Protein AF-A0A961U1W9-F1 (afdb_monomer)

Sequence (197 aa):
MTMQSTAASLAVHSEWRRNRALGPIIGVGVLTAPGAIWLGAPQAAVAAALYCAVAIIVAARVQAFHPFATFGAANSVTLFRAALLSLVAPLVLLEASGERHFTLIFGLAVFILLLDALDGWLARRAGTASRFGARFDMEVDAGLIMLLASFAWLDGKAGAWVLMVGLMRYGLVAAGWLFPKLARALPESRRRKIICV

Solvent-accessible surface area (backbone atoms only — not comparable to full-atom values): 10921 Å² total; per-residue (Å²): 141,63,71,67,57,55,52,51,51,51,50,50,54,54,52,62,65,67,47,55,50,51,62,57,48,51,51,44,50,63,70,50,47,68,63,40,70,80,39,56,73,71,39,28,51,48,16,50,51,47,35,51,52,52,47,50,52,48,60,68,47,45,78,81,45,48,92,62,93,60,63,52,71,29,47,49,47,47,50,42,41,45,44,52,49,20,62,49,46,30,53,51,75,75,55,64,76,58,77,77,53,50,61,53,54,52,54,51,51,52,49,46,53,55,50,50,58,48,25,58,49,45,24,65,75,69,68,66,74,40,72,40,47,61,50,52,46,54,50,45,50,39,50,50,45,32,49,51,26,48,40,37,29,62,72,66,76,42,60,74,71,46,41,50,66,26,43,43,62,60,49,51,55,56,46,17,74,80,37,65,79,69,61,50,84,76,79,92,47,71,67,58,60,65,74,70,105

Structure (mmCIF, N/CA/C/O backbone):
data_AF-A0A961U1W9-F1
#
_entry.id   AF-A0A961U1W9-F1
#
loop_
_atom_site.group_PDB
_atom_site.id
_atom_site.type_symbol
_atom_site.label_atom_id
_atom_site.label_alt_id
_atom_site.label_comp_id
_atom_site.label_asym_id
_atom_site.label_entity_id
_atom_site.label_seq_id
_atom_site.pdbx_PDB_ins_code
_atom_site.Cartn_x
_atom_site.Cartn_y
_atom_site.Cartn_z
_atom_site.occupancy
_atom_site.B_iso_or_equiv
_atom_site.auth_seq_id
_atom_site.auth_comp_id
_atom_site.auth_asym_id
_atom_site.auth_atom_id
_atom_site.pdbx_PDB_model_num
ATOM 1 N N . MET A 1 1 ? -6.302 31.566 38.963 1.00 53.81 1 MET A N 1
ATOM 2 C CA . MET A 1 1 ? -5.123 30.923 38.333 1.00 53.81 1 MET A CA 1
ATOM 3 C C . MET A 1 1 ? -5.294 29.401 38.138 1.00 53.81 1 MET A C 1
ATOM 5 O O . MET A 1 1 ? -4.310 28.697 37.983 1.00 53.81 1 MET A O 1
ATOM 9 N N . THR A 1 2 ? -6.530 28.876 38.107 1.00 57.59 2 THR A N 1
ATOM 10 C CA . THR A 1 2 ? -6.836 27.426 38.079 1.00 57.59 2 THR A CA 1
ATOM 11 C C . THR A 1 2 ? -7.569 26.956 36.814 1.00 57.59 2 THR A C 1
ATOM 13 O O . THR A 1 2 ? -7.477 25.783 36.478 1.00 57.59 2 THR A O 1
ATOM 16 N N . MET A 1 3 ? -8.226 27.845 36.056 1.00 51.66 3 MET A N 1
ATOM 17 C CA . MET A 1 3 ? -8.952 27.461 34.828 1.00 51.66 3 MET A CA 1
ATOM 18 C C . MET A 1 3 ? -8.072 27.308 33.574 1.00 51.66 3 MET A C 1
ATOM 20 O O . MET A 1 3 ? -8.407 26.531 32.687 1.00 51.66 3 MET A O 1
A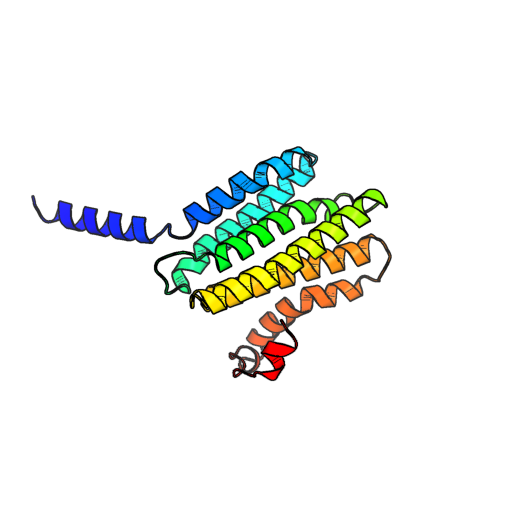TOM 24 N N . GLN A 1 4 ? -6.921 27.986 33.495 1.00 53.75 4 GLN A N 1
ATOM 25 C CA . GLN A 1 4 ? -5.979 27.798 32.378 1.00 53.75 4 GLN A CA 1
ATOM 26 C C . GLN A 1 4 ? -5.241 26.447 32.447 1.00 53.75 4 GLN A C 1
ATOM 28 O O . GLN A 1 4 ? -4.909 25.875 31.413 1.00 53.75 4 GLN A O 1
ATOM 33 N N . SER A 1 5 ? -5.043 25.906 33.653 1.00 55.31 5 SER A N 1
ATOM 34 C CA . SER A 1 5 ? -4.368 24.620 33.889 1.00 55.31 5 SER A CA 1
ATOM 35 C C . SER A 1 5 ? -5.204 23.418 33.417 1.00 55.31 5 SER A C 1
ATOM 37 O O . SER A 1 5 ? -4.690 22.518 32.749 1.00 55.31 5 SER A O 1
ATOM 39 N N . THR A 1 6 ? -6.518 23.424 33.661 1.00 57.34 6 THR A N 1
ATOM 40 C CA . THR A 1 6 ? -7.432 22.361 33.209 1.00 57.34 6 THR A CA 1
ATOM 41 C C . THR A 1 6 ? -7.671 22.383 31.701 1.00 57.34 6 THR A C 1
ATOM 43 O O . THR A 1 6 ? -7.719 21.320 31.086 1.00 57.34 6 THR A O 1
ATOM 46 N N . ALA A 1 7 ? -7.748 23.563 31.078 1.00 56.53 7 ALA A N 1
ATOM 47 C CA . ALA A 1 7 ? -7.874 23.682 29.624 1.00 56.53 7 ALA A CA 1
ATOM 48 C C . ALA A 1 7 ? -6.620 23.173 28.885 1.00 56.53 7 ALA A C 1
ATOM 50 O O . ALA A 1 7 ? -6.742 22.440 27.905 1.00 56.53 7 ALA A O 1
ATOM 51 N N . ALA A 1 8 ? -5.422 23.485 29.394 1.00 55.16 8 ALA A N 1
ATOM 52 C CA . ALA A 1 8 ? -4.163 22.973 28.853 1.00 55.16 8 ALA A CA 1
ATOM 53 C C . ALA A 1 8 ? -4.025 21.452 29.048 1.00 55.16 8 ALA A C 1
ATOM 55 O O . ALA A 1 8 ? -3.637 20.745 28.123 1.00 55.16 8 ALA A O 1
ATOM 56 N N . SER A 1 9 ? -4.421 20.922 30.210 1.00 53.81 9 SER A N 1
ATOM 57 C CA . SER A 1 9 ? -4.441 19.476 30.473 1.00 53.81 9 SER A CA 1
ATOM 58 C C . SER A 1 9 ? -5.394 18.721 29.535 1.00 53.81 9 SER A C 1
ATOM 60 O O . SER A 1 9 ? -5.021 17.686 28.981 1.00 53.81 9 SER A O 1
ATOM 62 N N . LEU A 1 10 ? -6.593 19.257 29.279 1.00 53.19 10 LEU A N 1
ATOM 63 C CA . LEU A 1 10 ? -7.558 18.668 28.344 1.00 53.19 10 LEU A CA 1
ATOM 64 C C . LEU A 1 10 ? -7.095 18.772 26.885 1.00 53.19 10 LEU A C 1
ATOM 66 O O . LEU A 1 10 ? -7.276 17.819 26.126 1.00 53.19 10 LEU A O 1
ATOM 70 N N . ALA A 1 11 ? -6.451 19.877 26.497 1.00 54.69 11 ALA A N 1
ATOM 71 C CA . ALA A 1 11 ? -5.848 20.032 25.175 1.00 54.69 11 ALA A CA 1
ATOM 72 C C . ALA A 1 11 ? -4.714 19.016 24.960 1.00 54.69 11 ALA A C 1
ATOM 74 O O . ALA A 1 11 ? -4.743 18.288 23.969 1.00 54.69 11 ALA A O 1
ATOM 75 N N . VAL A 1 12 ? -3.816 18.857 25.937 1.00 52.00 12 VAL A N 1
ATOM 76 C CA . VAL A 1 12 ? -2.724 17.871 25.908 1.00 52.00 12 VAL A CA 1
ATOM 77 C C . VAL A 1 12 ? -3.261 16.438 25.899 1.00 52.00 12 VAL A C 1
ATOM 79 O O . VAL A 1 12 ? -2.783 15.625 25.117 1.00 52.00 12 VAL A O 1
ATOM 82 N N . HIS A 1 13 ? -4.309 16.111 26.665 1.00 50.22 13 HIS A N 1
ATOM 83 C CA . HIS A 1 13 ? -4.955 14.789 26.607 1.00 50.22 13 HIS A CA 1
ATOM 84 C C . HIS A 1 13 ? -5.694 14.551 25.278 1.00 50.22 13 HIS A C 1
ATOM 86 O O . HIS A 1 13 ? -5.767 13.413 24.802 1.00 50.22 13 HIS A O 1
ATOM 92 N N . SER A 1 14 ? -6.213 15.608 24.642 1.00 51.19 14 SER A N 1
ATOM 93 C CA . SER A 1 14 ? -6.814 15.547 23.303 1.00 51.19 14 SER A CA 1
ATOM 94 C C . SER A 1 14 ? -5.772 15.401 22.186 1.00 51.19 14 SER A C 1
ATOM 96 O O . SER A 1 14 ? -6.066 14.798 21.156 1.00 51.19 14 SER A O 1
ATOM 98 N N . GLU A 1 15 ? -4.558 15.925 22.376 1.00 49.84 15 GLU A N 1
ATOM 99 C CA . GLU A 1 15 ? -3.409 15.778 21.472 1.00 49.84 15 GLU A CA 1
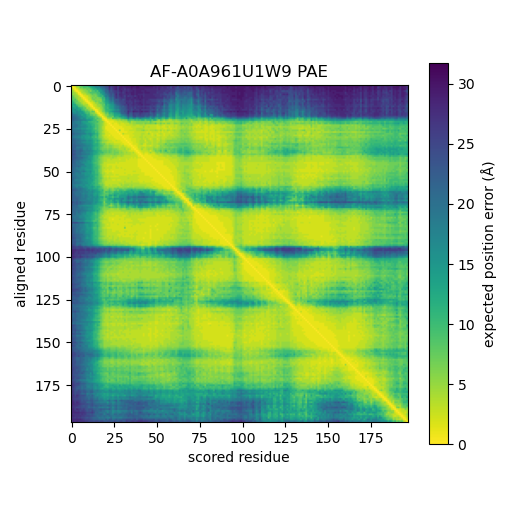ATOM 100 C C . GLU A 1 15 ? -2.709 14.426 21.654 1.00 49.84 15 GLU A C 1
ATOM 102 O O . GLU A 1 15 ? -2.413 13.752 20.669 1.00 49.84 15 GLU A O 1
ATOM 107 N N . TRP A 1 16 ? -2.573 13.935 22.888 1.00 48.00 16 TRP A N 1
ATOM 108 C CA . TRP A 1 16 ? -2.103 12.574 23.176 1.00 48.00 16 TRP A CA 1
ATOM 109 C C . TRP A 1 16 ? -3.055 11.504 22.623 1.00 48.00 16 TRP A C 1
ATOM 111 O O . TRP A 1 16 ? -2.623 10.482 22.091 1.00 48.00 16 TRP A O 1
ATOM 121 N N . ARG A 1 17 ? -4.374 11.753 22.656 1.00 50.81 17 ARG A N 1
ATOM 122 C CA . ARG A 1 17 ? -5.372 10.915 21.966 1.00 50.81 17 ARG A CA 1
ATOM 123 C C . ARG A 1 17 ? -5.286 10.986 20.435 1.00 50.81 17 ARG A C 1
ATOM 125 O O . ARG A 1 17 ? -5.779 10.065 19.784 1.00 50.81 17 ARG A O 1
ATOM 132 N N . ARG A 1 18 ? -4.674 12.032 19.870 1.00 53.81 18 ARG A N 1
ATOM 133 C CA . ARG A 1 18 ? -4.617 12.337 18.427 1.00 53.81 18 ARG A CA 1
ATOM 134 C C . ARG A 1 18 ? -3.597 11.474 17.669 1.00 53.81 18 ARG A C 1
ATOM 136 O O . ARG A 1 18 ? -3.797 11.196 16.492 1.00 53.81 18 ARG A O 1
ATOM 143 N N . ASN A 1 19 ? -2.574 10.943 18.345 1.00 59.00 19 ASN A N 1
ATOM 144 C CA . ASN A 1 19 ? -1.412 10.306 17.699 1.00 59.00 19 ASN A CA 1
ATOM 145 C C . ASN A 1 19 ? -1.318 8.778 17.846 1.00 59.00 19 ASN A C 1
ATOM 147 O O . ASN A 1 19 ? -0.234 8.202 17.776 1.00 59.00 19 ASN A O 1
ATOM 151 N N . ARG A 1 20 ? -2.454 8.085 17.984 1.00 70.62 20 ARG A N 1
ATOM 152 C CA . ARG A 1 20 ? -2.492 6.621 18.195 1.00 70.62 20 ARG A CA 1
ATOM 153 C C . ARG A 1 20 ? -1.897 5.786 17.051 1.00 70.62 20 ARG A C 1
ATOM 155 O O . ARG A 1 20 ? -1.528 4.642 17.290 1.00 70.62 20 ARG A O 1
ATOM 162 N N . ALA A 1 21 ? -1.799 6.343 15.842 1.00 73.75 21 ALA A N 1
ATOM 163 C CA . ALA A 1 21 ? -1.187 5.692 14.679 1.00 73.75 21 ALA A CA 1
ATOM 164 C C . ALA A 1 21 ? 0.225 6.205 14.347 1.00 73.75 21 ALA A C 1
ATOM 166 O O . ALA A 1 21 ? 0.929 5.545 13.590 1.00 73.75 21 ALA A O 1
ATOM 167 N N . LEU A 1 22 ? 0.677 7.333 14.916 1.00 80.94 22 LEU A N 1
ATOM 168 C CA . LEU A 1 22 ? 1.978 7.911 14.552 1.00 80.94 22 LEU A CA 1
ATOM 169 C C . LEU A 1 22 ? 3.148 7.019 14.962 1.00 80.94 22 LEU A C 1
ATOM 171 O O . LEU A 1 22 ? 4.071 6.849 14.178 1.00 80.94 22 LEU A O 1
ATOM 175 N N . GLY A 1 23 ? 3.097 6.421 16.156 1.00 83.69 23 GLY A N 1
ATOM 176 C CA . GLY A 1 23 ? 4.129 5.482 16.611 1.00 83.69 23 GLY A CA 1
ATOM 177 C C . GLY A 1 23 ? 4.319 4.310 15.635 1.00 83.69 23 GLY A C 1
ATOM 178 O O . GLY A 1 23 ? 5.428 4.124 15.141 1.00 83.69 23 GLY A O 1
ATOM 179 N N . PRO A 1 24 ? 3.250 3.564 15.290 1.00 84.56 24 PRO A N 1
ATOM 180 C CA . PRO A 1 24 ? 3.303 2.523 14.262 1.00 84.56 24 PRO A CA 1
ATOM 181 C C . PRO A 1 24 ? 3.758 3.015 12.881 1.00 84.56 24 PRO A C 1
ATOM 183 O O . PRO A 1 24 ? 4.574 2.348 12.257 1.00 84.56 24 PRO A O 1
ATOM 186 N N . ILE A 1 25 ? 3.288 4.180 12.418 1.00 87.00 25 ILE A N 1
ATOM 187 C CA . ILE A 1 25 ? 3.700 4.773 11.131 1.00 87.00 25 ILE A CA 1
ATOM 188 C C . ILE A 1 25 ? 5.197 5.078 11.111 1.00 87.00 25 ILE A C 1
ATOM 190 O O . ILE A 1 25 ? 5.894 4.735 10.159 1.00 87.00 25 ILE A O 1
ATOM 194 N N . ILE A 1 26 ? 5.719 5.710 12.157 1.00 86.69 26 ILE A N 1
ATOM 195 C CA . ILE A 1 26 ? 7.146 6.021 12.232 1.00 86.69 26 ILE A CA 1
ATOM 196 C C . ILE A 1 26 ? 7.943 4.720 12.345 1.00 86.69 26 ILE A C 1
ATOM 198 O O . ILE A 1 26 ? 8.903 4.531 11.606 1.00 86.69 26 ILE A O 1
ATOM 202 N N . GLY A 1 27 ? 7.513 3.797 13.208 1.00 88.12 27 GLY A N 1
ATOM 203 C CA . GLY A 1 27 ? 8.182 2.514 13.415 1.00 88.12 27 GLY A CA 1
ATOM 204 C C . GLY A 1 27 ? 8.283 1.679 12.138 1.00 88.12 27 GLY A C 1
ATOM 205 O O . GLY A 1 27 ? 9.370 1.217 11.802 1.00 88.12 27 GLY A O 1
ATOM 206 N N . VAL A 1 28 ? 7.182 1.533 11.393 1.00 88.62 28 VAL A N 1
ATOM 207 C CA . VAL A 1 28 ? 7.173 0.820 10.105 1.00 88.62 28 VAL A CA 1
ATOM 208 C C . VAL A 1 28 ? 8.033 1.547 9.076 1.00 88.62 28 VAL A C 1
ATOM 210 O O . VAL A 1 28 ? 8.848 0.905 8.423 1.00 88.62 28 VAL A O 1
ATOM 213 N N . GLY A 1 29 ? 7.914 2.874 8.976 1.00 86.94 29 GLY A N 1
ATOM 214 C CA . GLY A 1 29 ? 8.687 3.662 8.016 1.00 86.94 29 GLY A CA 1
ATOM 215 C C . GLY A 1 29 ? 10.192 3.523 8.237 1.00 86.94 29 GLY A C 1
ATOM 216 O O . GLY A 1 29 ? 10.932 3.271 7.290 1.00 86.94 29 GLY A O 1
ATOM 217 N N . VAL A 1 30 ? 10.637 3.609 9.495 1.00 89.38 30 VAL A N 1
ATOM 218 C CA . VAL A 1 30 ? 12.040 3.394 9.883 1.00 89.38 30 VAL A CA 1
ATOM 219 C C . VAL A 1 30 ? 12.482 1.963 9.586 1.00 89.38 30 VAL A C 1
ATOM 221 O O . VAL A 1 30 ? 13.576 1.766 9.064 1.00 89.38 30 VAL A O 1
ATOM 224 N N . LEU A 1 31 ? 11.638 0.967 9.870 1.00 90.12 31 LEU A N 1
ATOM 225 C CA . LEU A 1 31 ? 11.948 -0.441 9.618 1.00 90.12 31 LEU A CA 1
ATOM 226 C C . LEU A 1 31 ? 12.137 -0.741 8.123 1.00 90.12 31 LEU A C 1
ATOM 228 O O . LEU A 1 31 ? 13.000 -1.539 7.766 1.00 90.12 31 LEU A O 1
ATOM 232 N N . THR A 1 32 ? 11.346 -0.116 7.249 1.00 85.81 32 THR A N 1
ATOM 233 C CA . THR A 1 32 ? 11.396 -0.360 5.799 1.00 85.81 32 THR A CA 1
ATOM 234 C C . THR A 1 32 ? 12.346 0.570 5.045 1.00 85.81 32 THR A C 1
ATOM 236 O O . THR A 1 32 ? 12.731 0.252 3.921 1.00 85.81 32 THR A O 1
ATOM 239 N N . ALA A 1 33 ? 12.766 1.691 5.641 1.00 86.94 33 ALA A N 1
ATOM 240 C CA . ALA A 1 33 ? 13.663 2.667 5.016 1.00 86.94 33 ALA A CA 1
ATOM 241 C C . ALA A 1 33 ? 14.977 2.072 4.463 1.00 86.94 33 ALA A C 1
ATOM 243 O O . ALA A 1 33 ? 15.362 2.464 3.360 1.00 86.94 33 ALA A O 1
ATOM 244 N N . PRO A 1 34 ? 15.646 1.098 5.122 1.00 89.69 34 PRO A N 1
ATOM 245 C CA . PRO A 1 34 ? 16.838 0.464 4.559 1.00 89.69 34 PRO A CA 1
ATOM 246 C C . PRO A 1 34 ? 16.597 -0.220 3.208 1.00 89.69 34 PRO A C 1
ATOM 248 O O . PRO A 1 34 ? 17.509 -0.294 2.391 1.00 89.69 34 PRO A O 1
ATOM 251 N N . GLY A 1 35 ? 15.373 -0.685 2.936 1.00 81.50 35 GLY A N 1
ATOM 252 C CA . GLY A 1 35 ? 15.008 -1.257 1.639 1.00 81.50 35 GLY A CA 1
ATOM 253 C C . GLY A 1 35 ? 15.115 -0.247 0.494 1.00 81.50 35 GLY A C 1
ATOM 254 O O . GLY A 1 35 ? 15.506 -0.617 -0.607 1.00 81.50 35 GLY A O 1
ATOM 255 N N . ALA A 1 36 ? 14.860 1.038 0.763 1.00 84.62 36 ALA A N 1
ATOM 256 C CA . ALA A 1 36 ? 14.974 2.101 -0.232 1.00 84.62 36 ALA A CA 1
ATOM 257 C C . ALA A 1 36 ? 16.429 2.439 -0.598 1.00 84.62 36 ALA A C 1
ATOM 259 O O . ALA A 1 36 ? 16.663 3.023 -1.648 1.00 84.62 36 ALA A O 1
ATOM 260 N N . ILE A 1 37 ? 17.409 2.047 0.227 1.00 83.81 37 ILE A N 1
ATOM 261 C CA . ILE A 1 37 ? 18.842 2.239 -0.065 1.00 83.81 37 ILE A CA 1
ATOM 262 C C . ILE A 1 37 ? 19.275 1.377 -1.257 1.00 83.81 37 ILE A C 1
ATOM 264 O O . ILE A 1 37 ? 20.165 1.755 -2.013 1.00 83.81 37 ILE A O 1
ATOM 268 N N . TRP A 1 38 ? 18.626 0.226 -1.439 1.00 81.94 38 TRP A N 1
ATOM 269 C CA . TRP A 1 38 ? 18.870 -0.679 -2.562 1.00 81.94 38 TRP A CA 1
ATOM 270 C C . TRP A 1 38 ? 18.154 -0.250 -3.847 1.00 81.94 38 TRP A C 1
ATOM 272 O O . TRP A 1 38 ? 18.367 -0.857 -4.894 1.00 81.94 38 TRP A O 1
ATOM 282 N N . LEU A 1 39 ? 17.307 0.779 -3.770 1.00 82.69 39 LEU A N 1
ATOM 283 C CA . LEU A 1 39 ? 16.619 1.366 -4.909 1.00 82.69 39 LEU A CA 1
ATOM 284 C C . LEU A 1 39 ? 17.461 2.506 -5.495 1.00 82.69 39 LEU A C 1
ATOM 286 O O . LEU A 1 39 ? 18.149 3.228 -4.772 1.00 82.69 39 LEU A O 1
ATOM 290 N N . GLY A 1 40 ? 17.371 2.722 -6.807 1.00 84.19 40 GLY A N 1
ATOM 291 C CA . GLY A 1 40 ? 17.876 3.959 -7.399 1.00 84.19 40 GLY A CA 1
ATOM 292 C C . GLY A 1 40 ? 17.124 5.188 -6.865 1.00 84.19 40 GLY A C 1
ATOM 293 O O . GLY A 1 40 ? 16.013 5.090 -6.336 1.00 84.19 40 GLY A O 1
ATOM 294 N N . ALA A 1 41 ? 17.721 6.374 -7.016 1.00 86.31 41 ALA A N 1
ATOM 295 C CA . ALA A 1 41 ? 17.137 7.634 -6.548 1.00 86.31 41 ALA A CA 1
ATOM 296 C C . ALA A 1 41 ? 15.670 7.872 -6.991 1.00 86.31 41 ALA A C 1
ATOM 298 O O . ALA A 1 41 ? 14.856 8.215 -6.127 1.00 86.31 41 ALA A O 1
ATOM 299 N N . PRO A 1 42 ? 15.278 7.687 -8.273 1.00 88.00 42 PRO A N 1
ATOM 300 C CA . PRO A 1 42 ? 13.889 7.918 -8.673 1.00 88.00 42 PRO A CA 1
ATOM 301 C C . PRO A 1 42 ? 12.922 6.890 -8.070 1.00 88.00 42 PRO A C 1
ATOM 303 O O . PRO A 1 42 ? 11.827 7.250 -7.641 1.00 88.00 42 PRO A O 1
ATOM 306 N N . GLN A 1 43 ? 13.334 5.629 -7.960 1.00 89.06 43 GLN A N 1
ATOM 307 C CA . GLN A 1 43 ? 12.549 4.546 -7.372 1.00 89.06 43 GLN A CA 1
ATOM 308 C C . GLN A 1 43 ? 12.340 4.789 -5.871 1.00 89.06 43 GLN A C 1
ATOM 310 O O . GLN A 1 43 ? 11.216 4.697 -5.380 1.00 89.06 43 GLN A O 1
ATOM 315 N N . ALA A 1 44 ? 13.400 5.173 -5.153 1.00 89.38 44 ALA A N 1
ATOM 316 C CA . ALA A 1 44 ? 13.340 5.523 -3.737 1.00 89.38 44 ALA A CA 1
ATOM 317 C C . ALA A 1 44 ? 12.412 6.722 -3.479 1.00 89.38 44 ALA A C 1
ATOM 319 O O . ALA A 1 44 ? 11.629 6.701 -2.527 1.00 89.38 44 ALA A O 1
ATOM 320 N N . ALA A 1 45 ? 12.447 7.742 -4.344 1.00 90.69 45 ALA A N 1
ATOM 321 C CA . ALA A 1 45 ? 11.564 8.902 -4.241 1.00 90.69 45 ALA A CA 1
ATOM 322 C C . ALA A 1 45 ? 10.085 8.517 -4.414 1.00 90.69 45 ALA A C 1
ATOM 324 O O . ALA A 1 45 ? 9.242 8.943 -3.622 1.00 90.69 45 ALA A O 1
ATOM 325 N N . VAL A 1 46 ? 9.767 7.672 -5.402 1.00 92.06 46 VAL A N 1
ATOM 326 C CA . VAL A 1 46 ? 8.397 7.172 -5.601 1.00 92.06 46 VAL A CA 1
ATOM 327 C C . VAL A 1 46 ? 7.964 6.290 -4.429 1.00 92.06 46 VAL A C 1
ATOM 329 O O . VAL A 1 46 ? 6.856 6.470 -3.926 1.0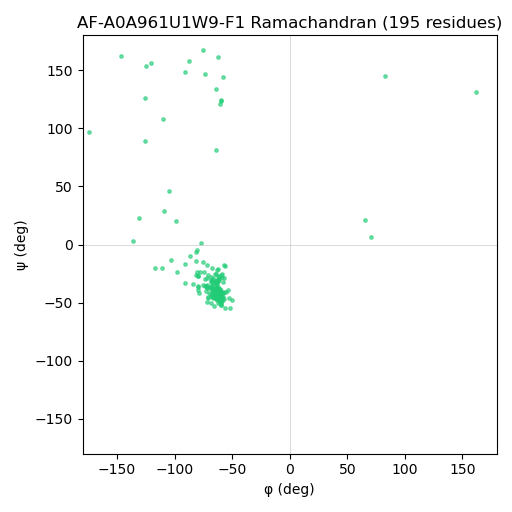0 92.06 46 VAL A O 1
ATOM 332 N N . ALA A 1 47 ? 8.831 5.401 -3.933 1.00 91.94 47 ALA A N 1
ATOM 333 C CA . ALA A 1 47 ? 8.526 4.569 -2.768 1.00 91.94 47 ALA A CA 1
ATOM 334 C C . ALA A 1 47 ? 8.198 5.413 -1.530 1.00 91.94 47 ALA A C 1
ATOM 336 O O . ALA A 1 47 ? 7.195 5.172 -0.854 1.00 91.94 47 ALA A O 1
ATOM 337 N N . ALA A 1 48 ? 9.012 6.437 -1.256 1.00 91.12 48 ALA A N 1
ATOM 338 C CA . ALA A 1 48 ? 8.789 7.359 -0.149 1.00 91.12 48 ALA A CA 1
ATOM 339 C C . ALA A 1 48 ? 7.478 8.140 -0.318 1.00 91.12 48 ALA A C 1
ATOM 341 O O . ALA A 1 48 ? 6.712 8.262 0.637 1.00 91.12 48 ALA A O 1
ATOM 342 N N . ALA A 1 49 ? 7.180 8.624 -1.527 1.00 92.19 49 ALA A N 1
ATOM 343 C CA . ALA A 1 49 ? 5.938 9.335 -1.814 1.00 92.19 49 ALA A CA 1
ATOM 344 C C . ALA A 1 49 ? 4.698 8.449 -1.597 1.00 92.19 49 ALA A C 1
ATOM 346 O O . ALA A 1 49 ? 3.741 8.884 -0.952 1.00 92.19 49 ALA A O 1
ATOM 347 N N . LEU A 1 50 ? 4.730 7.199 -2.074 1.00 92.75 50 LEU A N 1
ATOM 348 C CA . LEU A 1 50 ? 3.655 6.223 -1.871 1.00 92.75 50 LEU A CA 1
ATOM 349 C C . LEU A 1 50 ? 3.453 5.910 -0.386 1.00 92.75 50 LEU A C 1
ATOM 351 O O . LEU A 1 50 ? 2.324 5.976 0.108 1.00 92.75 50 LEU A O 1
ATOM 355 N N . TYR A 1 51 ? 4.539 5.658 0.348 1.00 91.94 51 TYR A N 1
ATOM 356 C CA . TYR A 1 51 ? 4.458 5.399 1.781 1.00 91.94 51 TYR A CA 1
ATOM 357 C C . TYR A 1 51 ? 3.899 6.601 2.551 1.00 91.94 51 TYR A C 1
ATOM 359 O O . TYR A 1 51 ? 3.008 6.446 3.388 1.00 91.94 51 TYR A O 1
ATOM 367 N N . CYS A 1 52 ? 4.358 7.815 2.237 1.00 90.12 52 CYS A N 1
ATOM 368 C CA . CYS A 1 52 ? 3.836 9.046 2.825 1.00 90.12 52 CYS A CA 1
ATOM 369 C C . CYS A 1 52 ? 2.340 9.224 2.540 1.00 90.12 52 CYS A C 1
ATOM 371 O O . CYS A 1 52 ? 1.589 9.581 3.447 1.00 90.12 52 CYS A O 1
ATOM 373 N N . ALA A 1 53 ? 1.881 8.934 1.319 1.00 89.50 53 ALA A N 1
ATOM 374 C CA . ALA A 1 53 ? 0.462 8.994 0.981 1.00 89.50 53 ALA A CA 1
ATOM 375 C C . ALA A 1 53 ? -0.365 8.014 1.832 1.00 89.50 53 ALA A C 1
ATOM 377 O O . ALA A 1 53 ? -1.372 8.413 2.423 1.00 89.50 53 ALA A O 1
ATOM 378 N N . VAL A 1 54 ? 0.090 6.762 1.974 1.00 88.62 54 VAL A N 1
ATOM 379 C CA . VAL A 1 54 ? -0.543 5.768 2.859 1.00 88.62 54 VAL A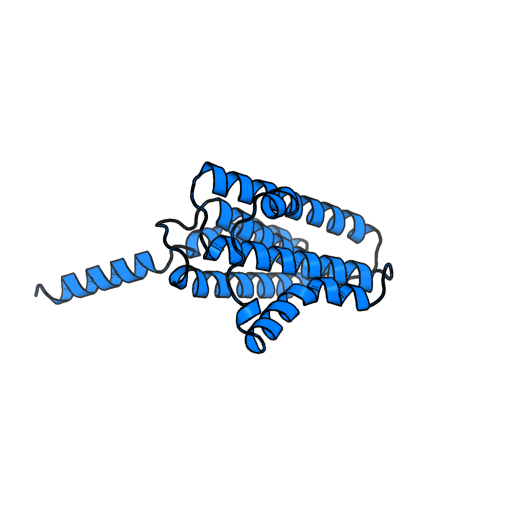 CA 1
ATOM 380 C C . VAL A 1 54 ? -0.563 6.264 4.307 1.00 88.62 54 VAL A C 1
ATOM 382 O O . VAL A 1 54 ? -1.615 6.251 4.946 1.00 88.62 54 VAL A O 1
ATOM 385 N N . ALA A 1 55 ? 0.568 6.752 4.818 1.00 85.69 55 ALA A N 1
ATOM 386 C CA . ALA A 1 55 ? 0.700 7.255 6.182 1.00 85.69 55 ALA A CA 1
ATOM 387 C C . ALA A 1 55 ? -0.263 8.419 6.472 1.00 85.69 55 ALA A C 1
ATOM 389 O O . ALA A 1 55 ? -0.930 8.422 7.509 1.00 85.69 55 ALA A O 1
ATOM 390 N N . ILE A 1 56 ? -0.391 9.370 5.541 1.00 85.62 56 ILE A N 1
ATOM 391 C CA . ILE A 1 56 ? -1.324 10.500 5.643 1.00 85.62 56 ILE A CA 1
ATOM 392 C C . ILE A 1 56 ? -2.771 10.000 5.670 1.00 85.62 56 ILE A C 1
ATOM 394 O O . ILE A 1 56 ? -3.551 10.422 6.527 1.00 85.62 56 ILE A O 1
ATOM 398 N N . ILE A 1 57 ? -3.139 9.076 4.776 1.00 84.50 57 ILE A N 1
ATOM 399 C CA . ILE A 1 57 ? -4.494 8.507 4.724 1.00 84.50 57 ILE A CA 1
ATOM 400 C C . ILE A 1 57 ? -4.820 7.777 6.030 1.00 84.50 57 ILE A C 1
ATOM 402 O O . ILE A 1 57 ? -5.890 7.995 6.603 1.00 84.50 57 ILE A O 1
ATOM 406 N N . VAL A 1 58 ? -3.904 6.946 6.530 1.00 84.31 58 VAL A N 1
ATOM 407 C CA . VAL A 1 58 ? -4.071 6.219 7.796 1.00 84.31 58 VAL A CA 1
ATOM 408 C C . VAL A 1 58 ? -4.229 7.203 8.953 1.00 84.31 58 VAL A C 1
ATOM 410 O O . VAL A 1 58 ? -5.196 7.093 9.708 1.00 84.31 58 VAL A O 1
ATOM 413 N N . ALA A 1 59 ? -3.353 8.205 9.064 1.00 80.62 59 ALA A N 1
ATOM 414 C CA . ALA A 1 59 ? -3.429 9.220 10.112 1.00 80.62 59 ALA A CA 1
ATOM 415 C C . ALA A 1 59 ? -4.755 10.003 10.073 1.00 80.62 59 ALA A C 1
ATOM 417 O O . ALA A 1 59 ? -5.372 10.221 11.117 1.00 80.62 59 ALA A O 1
ATOM 418 N N . ALA A 1 60 ? -5.240 10.358 8.879 1.00 78.75 60 ALA A N 1
ATOM 419 C CA . ALA A 1 60 ? -6.492 11.091 8.700 1.00 78.75 60 ALA A CA 1
ATOM 420 C C . ALA A 1 60 ? -7.744 10.240 8.979 1.00 78.75 60 ALA A C 1
ATOM 422 O O . ALA A 1 60 ? -8.757 10.748 9.462 1.00 78.75 60 ALA A O 1
ATOM 423 N N . ARG A 1 61 ? -7.716 8.940 8.660 1.00 75.94 61 ARG A N 1
ATOM 424 C CA . ARG A 1 61 ? -8.907 8.072 8.695 1.00 75.94 61 ARG A CA 1
ATOM 425 C C . ARG A 1 61 ? -9.027 7.238 9.967 1.00 75.94 61 ARG A C 1
ATOM 427 O O . ARG A 1 61 ? -10.148 6.871 10.324 1.00 75.94 61 ARG A O 1
ATOM 434 N N . VAL A 1 62 ? -7.926 6.969 10.672 1.00 74.69 62 VAL A N 1
ATOM 435 C CA . VAL A 1 62 ? -7.942 6.150 11.894 1.00 74.69 62 VAL A CA 1
ATOM 436 C C . VAL A 1 62 ? -8.789 6.795 12.994 1.00 74.69 62 VAL A C 1
ATOM 438 O O . VAL A 1 62 ? -9.566 6.111 13.655 1.00 74.69 62 VAL A O 1
ATOM 441 N N . GLN A 1 63 ? -8.726 8.123 13.141 1.00 65.12 63 GLN A N 1
ATOM 442 C CA . GLN A 1 63 ? -9.459 8.846 14.187 1.00 65.12 63 GLN A CA 1
ATOM 443 C C . GLN A 1 63 ? -10.978 8.804 13.985 1.00 65.12 63 GLN A C 1
ATOM 445 O O . GLN A 1 63 ? -11.728 8.784 14.956 1.00 65.12 63 GLN A O 1
ATOM 450 N N . ALA A 1 64 ? -11.433 8.759 12.732 1.00 62.72 64 ALA A N 1
ATOM 451 C CA . ALA A 1 64 ? -12.854 8.786 12.403 1.00 62.72 64 ALA A CA 1
ATOM 452 C C . ALA A 1 64 ? -13.542 7.415 12.549 1.00 62.72 64 ALA A C 1
ATOM 454 O O . ALA A 1 64 ? -14.759 7.360 12.712 1.00 62.72 64 ALA A O 1
ATOM 455 N N . PHE A 1 65 ? -12.796 6.304 12.469 1.00 60.06 65 PHE A N 1
ATOM 456 C CA . PHE A 1 65 ? -13.396 4.970 12.308 1.00 60.06 65 PHE A CA 1
ATOM 457 C C . PHE A 1 65 ? -12.792 3.859 13.184 1.00 60.06 65 PHE A C 1
ATOM 459 O O . PHE A 1 65 ? -13.217 2.706 13.057 1.00 60.06 65 PHE A O 1
ATOM 466 N N . HIS A 1 66 ? -11.834 4.166 14.069 1.00 60.81 66 HIS A N 1
ATOM 467 C CA . HIS A 1 66 ? -11.194 3.177 14.942 1.00 60.81 66 HIS A CA 1
ATOM 468 C C . HIS A 1 66 ? -11.601 3.348 16.422 1.00 60.81 66 HIS A C 1
ATOM 470 O O . HIS A 1 66 ? -11.154 4.293 17.075 1.00 60.81 66 HIS A O 1
ATOM 476 N N . PRO A 1 67 ? -12.422 2.441 16.988 1.00 58.53 67 PRO A N 1
ATOM 477 C CA . PRO A 1 67 ? -12.962 2.597 18.342 1.00 58.53 67 PRO A CA 1
ATOM 478 C C . PRO A 1 67 ? -11.994 2.179 19.465 1.00 58.53 67 PRO A C 1
ATOM 480 O O . PRO A 1 67 ? -12.237 2.506 20.626 1.00 58.53 67 PRO A O 1
ATOM 483 N N . PHE A 1 68 ? -10.902 1.467 19.160 1.00 59.75 68 PHE A N 1
ATOM 484 C CA . PHE A 1 68 ? -10.012 0.901 20.182 1.00 59.75 68 PHE A CA 1
ATOM 485 C C . PHE A 1 68 ? -8.910 1.868 20.653 1.00 59.75 68 PHE A C 1
ATOM 487 O O . PHE A 1 68 ? -8.540 2.826 19.965 1.00 59.75 68 PHE A O 1
ATOM 494 N N . ALA A 1 69 ? -8.386 1.609 21.858 1.00 57.34 69 ALA A N 1
ATOM 495 C CA . ALA A 1 69 ? -7.380 2.441 22.525 1.00 57.34 69 ALA A CA 1
ATOM 496 C C . ALA A 1 69 ? -6.001 2.414 21.841 1.00 57.34 69 ALA A C 1
ATOM 498 O O . ALA A 1 69 ? -5.278 3.407 21.899 1.00 57.34 69 ALA A O 1
ATOM 499 N N . THR A 1 70 ? -5.661 1.317 21.164 1.00 64.38 70 THR A N 1
ATOM 500 C CA . THR A 1 70 ? -4.391 1.109 20.456 1.00 64.38 70 THR A CA 1
ATOM 501 C C . THR A 1 70 ? -4.642 0.852 18.972 1.00 64.38 70 THR A C 1
ATOM 503 O O . THR A 1 70 ? -5.726 0.411 18.599 1.00 64.38 70 THR A O 1
ATOM 506 N N . PHE A 1 71 ? -3.650 1.124 18.115 1.00 67.19 71 PHE A N 1
ATOM 507 C CA . PHE A 1 71 ? -3.723 0.828 16.675 1.00 67.19 71 PHE A CA 1
ATOM 508 C C . PHE A 1 71 ? -3.897 -0.673 16.403 1.00 67.19 71 PHE A C 1
ATOM 510 O O . PHE A 1 71 ? -4.548 -1.042 15.439 1.00 67.19 71 PHE A O 1
ATOM 517 N N . GLY A 1 72 ? -3.412 -1.535 17.300 1.00 74.75 72 GLY A N 1
ATOM 518 C CA . GLY A 1 72 ? -3.575 -2.984 17.212 1.00 74.75 72 GLY A CA 1
ATOM 519 C C . GLY A 1 72 ? -2.549 -3.645 16.289 1.00 74.75 72 GLY A C 1
ATOM 520 O O . GLY A 1 72 ? -2.143 -3.084 15.276 1.00 74.75 72 GLY A O 1
ATOM 521 N N . ALA A 1 73 ? -2.130 -4.860 16.652 1.00 77.31 73 ALA A N 1
ATOM 522 C CA . ALA A 1 73 ? -1.090 -5.596 15.932 1.00 77.31 73 ALA A CA 1
ATOM 523 C C . ALA A 1 73 ? -1.471 -5.899 14.473 1.00 77.31 73 ALA A C 1
ATOM 525 O O . ALA A 1 73 ? -0.627 -5.766 13.597 1.00 77.31 73 ALA A O 1
ATOM 526 N N . ALA A 1 74 ? -2.741 -6.228 14.207 1.00 80.19 74 ALA A N 1
ATOM 527 C CA . ALA A 1 74 ? -3.226 -6.499 12.853 1.00 80.19 74 ALA A CA 1
ATOM 528 C C . ALA A 1 74 ? -3.041 -5.287 11.923 1.00 80.19 74 ALA A C 1
ATOM 530 O O . ALA A 1 74 ? -2.382 -5.403 10.900 1.00 80.19 74 ALA A O 1
ATOM 531 N N . ASN A 1 75 ? -3.487 -4.093 12.335 1.00 83.88 75 ASN A N 1
ATOM 532 C CA . ASN A 1 75 ? -3.317 -2.886 11.520 1.00 83.88 75 ASN A CA 1
ATOM 533 C C . ASN A 1 75 ? -1.835 -2.523 11.312 1.00 83.88 75 ASN A C 1
ATOM 535 O O . ASN A 1 75 ? -1.489 -1.970 10.272 1.00 83.88 75 ASN A O 1
ATOM 539 N N . SER A 1 76 ? -0.953 -2.816 12.278 1.00 84.69 76 SER A N 1
ATOM 540 C CA . SER A 1 76 ? 0.496 -2.634 12.101 1.00 84.69 76 SER A CA 1
ATOM 541 C C . SER A 1 76 ? 1.072 -3.574 11.041 1.00 84.69 76 SER A C 1
ATOM 543 O O . SER A 1 76 ? 1.922 -3.148 10.264 1.00 84.69 76 SER A O 1
ATOM 545 N N . VAL A 1 77 ? 0.605 -4.826 10.981 1.00 86.12 77 VAL A N 1
ATOM 546 C CA . VAL A 1 77 ? 1.003 -5.780 9.933 1.00 86.12 77 VAL A CA 1
ATOM 547 C C . VAL A 1 77 ? 0.482 -5.322 8.571 1.00 86.12 77 VAL A C 1
ATOM 549 O O . VAL A 1 77 ? 1.260 -5.262 7.624 1.00 86.12 77 VAL A O 1
ATOM 552 N N . THR A 1 78 ? -0.774 -4.883 8.477 1.00 88.00 78 THR A N 1
ATOM 553 C CA . THR A 1 78 ? -1.331 -4.306 7.243 1.00 88.00 78 THR A CA 1
ATOM 554 C C . THR A 1 78 ? -0.565 -3.048 6.803 1.00 88.00 78 THR A C 1
ATOM 556 O O . THR A 1 78 ? -0.290 -2.851 5.621 1.00 88.00 78 THR A O 1
ATOM 559 N N . LEU A 1 79 ? -0.136 -2.203 7.747 1.00 88.69 79 LEU A N 1
ATOM 560 C CA . LEU A 1 79 ? 0.688 -1.026 7.453 1.00 88.69 79 LEU A CA 1
ATOM 561 C C . LEU A 1 79 ? 2.083 -1.412 6.955 1.00 88.69 79 LEU A C 1
ATOM 563 O O . LEU A 1 79 ? 2.597 -0.798 6.023 1.00 88.69 79 LEU A O 1
ATOM 567 N N . PHE A 1 80 ? 2.676 -2.449 7.543 1.00 90.12 80 PHE A N 1
ATOM 568 C CA . PHE A 1 80 ? 3.930 -3.017 7.067 1.00 90.12 80 PHE A CA 1
ATOM 569 C C . PHE A 1 80 ? 3.788 -3.594 5.652 1.00 90.12 80 PHE A C 1
ATOM 571 O O . PHE A 1 80 ? 4.629 -3.316 4.800 1.00 90.12 80 PHE A O 1
ATOM 578 N N . ARG A 1 81 ? 2.686 -4.293 5.349 1.00 92.06 81 ARG A N 1
ATOM 579 C CA . ARG A 1 81 ? 2.357 -4.750 3.987 1.00 92.06 81 ARG A CA 1
ATOM 580 C C . ARG A 1 81 ? 2.265 -3.582 3.006 1.00 92.06 81 ARG A C 1
ATOM 582 O O . ARG A 1 81 ? 2.869 -3.639 1.939 1.00 92.06 81 ARG A O 1
ATOM 589 N N . ALA A 1 82 ? 1.591 -2.496 3.383 1.00 91.06 82 ALA A N 1
ATOM 590 C CA . ALA A 1 82 ? 1.507 -1.292 2.557 1.00 91.06 82 ALA A CA 1
ATOM 591 C C . ALA A 1 82 ? 2.881 -0.634 2.317 1.00 91.06 82 ALA A C 1
ATOM 593 O O . ALA A 1 82 ? 3.151 -0.125 1.226 1.00 91.06 82 ALA A O 1
ATOM 594 N N . ALA A 1 83 ? 3.769 -0.662 3.315 1.00 91.94 83 ALA A N 1
ATOM 595 C CA . ALA A 1 83 ? 5.136 -0.165 3.187 1.00 91.94 83 ALA A CA 1
ATOM 596 C C . ALA A 1 83 ? 5.973 -1.024 2.227 1.00 91.94 83 ALA A C 1
ATOM 598 O O . ALA A 1 83 ? 6.631 -0.482 1.341 1.00 91.94 83 ALA A O 1
ATOM 599 N N . LEU A 1 84 ? 5.885 -2.355 2.336 1.00 90.94 84 LEU A N 1
ATOM 600 C CA . LEU A 1 84 ? 6.516 -3.268 1.379 1.00 90.94 84 LEU A CA 1
ATOM 601 C C . LEU A 1 84 ? 5.985 -3.034 -0.034 1.00 90.94 84 LEU A C 1
ATOM 603 O O . LEU A 1 84 ? 6.771 -2.882 -0.962 1.00 90.94 84 LEU A O 1
ATOM 607 N N . LEU A 1 85 ? 4.665 -2.918 -0.194 1.00 91.81 85 LEU A N 1
ATOM 608 C CA . LEU A 1 85 ? 4.045 -2.623 -1.482 1.00 91.81 85 LEU A CA 1
ATOM 609 C C . LEU A 1 85 ? 4.585 -1.317 -2.088 1.00 91.81 85 LEU A C 1
ATOM 611 O O . LEU A 1 85 ? 4.884 -1.269 -3.280 1.00 91.81 85 LEU A O 1
ATOM 615 N N . SER A 1 86 ? 4.775 -0.285 -1.260 1.00 91.81 86 SER A N 1
ATOM 616 C CA . SER A 1 86 ? 5.347 1.002 -1.676 1.00 91.81 86 SER A CA 1
ATOM 617 C C . SER A 1 86 ? 6.802 0.878 -2.148 1.00 91.81 86 SER A C 1
ATOM 619 O O . SER A 1 86 ? 7.204 1.622 -3.034 1.00 91.81 86 SER A O 1
ATOM 621 N N . LEU A 1 87 ? 7.583 -0.068 -1.612 1.00 90.12 87 LEU A N 1
ATOM 622 C CA . LEU A 1 87 ? 8.947 -0.358 -2.077 1.00 90.12 87 LEU A CA 1
ATOM 623 C C . LEU A 1 87 ? 8.972 -1.134 -3.403 1.00 90.12 87 LEU A C 1
ATOM 625 O O . LEU A 1 87 ? 9.864 -0.911 -4.217 1.00 90.12 87 LEU A O 1
ATOM 629 N N . VAL A 1 88 ? 8.008 -2.032 -3.633 1.00 89.62 88 VA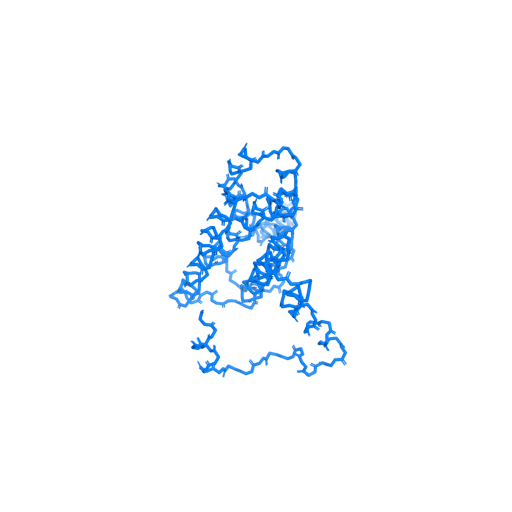L A N 1
ATOM 630 C CA . VAL A 1 88 ? 7.946 -2.845 -4.866 1.00 89.62 88 VAL A CA 1
ATOM 631 C C . VAL A 1 88 ? 7.369 -2.070 -6.037 1.00 89.62 88 VAL A C 1
ATOM 633 O O . VAL A 1 88 ? 7.806 -2.253 -7.171 1.00 89.62 88 VAL A O 1
ATOM 636 N N . ALA A 1 89 ? 6.390 -1.203 -5.782 1.00 90.75 89 ALA A N 1
ATOM 637 C CA . ALA A 1 89 ? 5.673 -0.501 -6.837 1.00 90.75 89 ALA A CA 1
ATOM 638 C C . ALA A 1 89 ? 6.584 0.239 -7.839 1.00 90.75 89 ALA A C 1
ATOM 640 O O . ALA A 1 89 ? 6.401 0.048 -9.041 1.00 90.75 89 ALA A O 1
ATOM 641 N N . PRO A 1 90 ? 7.606 1.004 -7.415 1.00 90.06 90 PRO A N 1
ATOM 642 C CA . PRO A 1 90 ? 8.512 1.670 -8.345 1.00 90.06 90 PRO A CA 1
ATOM 643 C C . PRO A 1 90 ? 9.341 0.708 -9.202 1.00 90.06 90 PRO A C 1
ATOM 645 O O . PRO A 1 90 ? 9.614 1.037 -10.350 1.00 90.06 90 PRO A O 1
ATOM 648 N N . LEU A 1 91 ? 9.715 -0.470 -8.685 1.00 87.56 91 LEU A N 1
ATOM 649 C CA . LEU A 1 91 ? 10.466 -1.474 -9.456 1.00 87.56 91 LEU A CA 1
ATOM 650 C C . LEU A 1 91 ? 9.641 -1.989 -10.639 1.00 87.56 91 LEU A C 1
ATOM 652 O O . LEU A 1 91 ? 10.153 -2.160 -11.740 1.00 87.56 91 LEU A O 1
ATOM 656 N N . VAL A 1 92 ? 8.340 -2.184 -10.424 1.00 87.81 92 VAL A N 1
ATOM 657 C CA . VAL A 1 92 ? 7.409 -2.561 -11.493 1.00 87.81 92 VAL A CA 1
ATOM 658 C C . VAL A 1 92 ? 7.176 -1.395 -12.452 1.00 87.81 92 VAL A C 1
ATOM 660 O O . VAL A 1 92 ? 7.188 -1.586 -13.659 1.00 87.81 92 VAL A O 1
ATOM 663 N N . LEU A 1 93 ? 6.935 -0.189 -11.938 1.00 86.88 93 LEU A N 1
ATOM 664 C CA . LEU A 1 93 ? 6.473 0.931 -12.762 1.00 86.88 93 LEU A CA 1
ATOM 665 C C . LEU A 1 93 ? 7.589 1.624 -13.554 1.00 86.88 93 LEU A C 1
ATOM 667 O O . LEU A 1 93 ? 7.300 2.226 -14.584 1.00 86.88 93 LEU A O 1
ATOM 671 N N . LEU A 1 94 ? 8.834 1.580 -13.070 1.00 85.25 94 LEU A N 1
ATOM 672 C CA . LEU A 1 94 ? 9.956 2.324 -13.653 1.00 85.25 94 LEU A CA 1
ATOM 673 C C . LEU A 1 94 ? 11.004 1.433 -14.331 1.00 85.25 94 LEU A C 1
ATOM 675 O O . LEU A 1 94 ? 11.760 1.936 -15.156 1.00 85.25 94 LEU A O 1
ATOM 679 N N . GLU A 1 95 ? 11.065 0.137 -14.007 1.00 76.25 95 GLU A N 1
ATOM 680 C CA . GLU A 1 95 ? 12.135 -0.770 -14.462 1.00 76.25 95 GLU A CA 1
ATOM 681 C C . GLU A 1 95 ? 11.619 -2.090 -15.052 1.00 76.25 95 GLU A C 1
ATOM 683 O O . GLU A 1 95 ? 12.347 -3.084 -15.068 1.00 76.25 95 GLU A O 1
ATOM 688 N N . ALA A 1 96 ? 10.373 -2.136 -15.535 1.00 62.03 96 ALA A N 1
ATOM 689 C CA . ALA A 1 96 ? 9.794 -3.348 -16.114 1.00 62.03 96 ALA A CA 1
ATOM 690 C C . ALA A 1 96 ? 10.516 -3.802 -17.397 1.00 62.03 96 ALA A C 1
ATOM 692 O O . ALA A 1 96 ? 10.058 -3.549 -18.506 1.00 62.03 96 ALA A O 1
ATOM 693 N N . SER A 1 97 ? 11.644 -4.493 -17.235 1.00 56.47 97 SER A N 1
ATOM 694 C CA . SER A 1 97 ? 12.281 -5.348 -18.236 1.00 56.47 97 SER A CA 1
ATOM 695 C C . SER A 1 97 ? 13.485 -6.074 -17.618 1.00 56.47 97 SER A C 1
ATOM 697 O O . SER A 1 97 ? 14.581 -5.518 -17.532 1.00 56.47 97 SER A O 1
ATOM 699 N N . GLY A 1 98 ? 13.300 -7.324 -17.178 1.00 62.41 98 GLY A N 1
ATOM 700 C CA . GLY A 1 98 ? 14.403 -8.222 -16.814 1.00 62.41 98 GLY A CA 1
ATOM 701 C C . GLY A 1 98 ? 13.980 -9.412 -15.946 1.00 62.41 98 GLY A C 1
ATOM 702 O O . GLY A 1 98 ? 13.337 -9.231 -14.913 1.00 62.41 98 GLY A O 1
ATOM 703 N N . GLU A 1 99 ? 14.403 -10.630 -16.308 1.00 63.25 99 GLU A N 1
ATOM 704 C CA . GLU A 1 99 ? 14.038 -11.869 -15.588 1.00 63.25 99 GLU A CA 1
ATOM 705 C C . GLU A 1 99 ? 14.414 -11.855 -14.097 1.00 63.25 99 GLU A C 1
ATOM 707 O O . GLU A 1 99 ? 13.729 -12.448 -13.264 1.00 63.25 99 GLU A O 1
ATOM 712 N N . ARG A 1 100 ? 15.472 -11.120 -13.730 1.00 64.25 100 ARG A N 1
ATOM 713 C CA . ARG A 1 100 ? 15.938 -11.000 -12.341 1.00 64.25 100 ARG A CA 1
ATOM 714 C C . ARG A 1 100 ? 14.908 -10.332 -11.423 1.00 64.25 100 ARG A C 1
ATOM 716 O O . ARG A 1 100 ? 14.838 -10.673 -10.244 1.00 64.25 100 ARG A O 1
ATOM 723 N N . HIS A 1 101 ? 14.098 -9.417 -11.954 1.00 73.69 101 HIS A N 1
ATOM 724 C CA . HIS A 1 101 ? 13.069 -8.723 -11.182 1.00 73.69 101 HIS A CA 1
ATOM 725 C C . HIS A 1 101 ? 11.817 -9.581 -10.989 1.00 73.69 101 HIS A C 1
ATOM 727 O O . HIS A 1 101 ? 11.160 -9.457 -9.958 1.00 73.69 101 HIS A O 1
ATOM 733 N N . PHE A 1 102 ? 11.532 -10.517 -11.902 1.00 80.31 102 PHE A N 1
ATOM 734 C CA . PHE A 1 102 ? 10.357 -11.384 -11.804 1.00 80.31 102 PHE A CA 1
ATOM 735 C C . PHE A 1 102 ? 10.354 -12.227 -10.528 1.00 80.31 102 PHE A C 1
ATOM 737 O O . PHE A 1 102 ? 9.390 -12.175 -9.766 1.00 80.31 102 PHE A O 1
ATOM 744 N N . THR A 1 103 ? 11.438 -12.955 -10.248 1.00 83.44 103 THR A N 1
ATOM 745 C CA . THR A 1 103 ? 11.525 -13.818 -9.058 1.00 83.44 103 THR A CA 1
ATOM 746 C C . THR A 1 103 ? 11.421 -13.017 -7.760 1.00 83.44 103 THR A C 1
ATOM 748 O O . THR A 1 103 ? 10.769 -13.459 -6.815 1.00 83.44 103 THR A O 1
ATOM 751 N N . LEU A 1 104 ? 12.023 -11.823 -7.718 1.00 83.56 104 LEU A N 1
ATOM 752 C CA . LEU A 1 104 ? 11.970 -10.935 -6.555 1.00 83.56 104 LEU A CA 1
ATOM 753 C C . LEU A 1 104 ? 10.561 -10.376 -6.330 1.00 83.56 104 LEU A C 1
ATOM 755 O O . LEU A 1 104 ? 10.039 -10.481 -5.223 1.00 83.56 104 LEU A O 1
ATOM 759 N N . ILE A 1 105 ? 9.929 -9.826 -7.372 1.00 83.06 105 ILE A N 1
ATOM 760 C CA . ILE A 1 105 ? 8.573 -9.263 -7.301 1.00 83.06 105 ILE A CA 1
ATOM 761 C C . ILE A 1 105 ? 7.567 -10.357 -6.940 1.00 83.06 105 ILE A C 1
ATOM 763 O O . ILE A 1 105 ? 6.733 -10.155 -6.061 1.00 83.06 105 ILE A O 1
ATOM 767 N N . PHE A 1 106 ? 7.677 -11.536 -7.559 1.00 85.31 106 PHE A N 1
ATOM 768 C CA . PHE A 1 106 ? 6.825 -12.680 -7.249 1.00 85.31 106 PHE A CA 1
ATOM 769 C C . PHE A 1 106 ? 7.007 -13.152 -5.802 1.00 85.31 106 PHE A C 1
ATOM 771 O O . PHE A 1 106 ? 6.027 -13.275 -5.069 1.00 85.31 106 PHE A O 1
ATOM 778 N N . GLY A 1 107 ? 8.251 -13.371 -5.361 1.00 88.00 107 GLY A N 1
ATOM 779 C CA . GLY A 1 107 ? 8.543 -13.801 -3.994 1.00 88.00 107 GLY A CA 1
ATOM 780 C C . GLY A 1 107 ? 8.045 -12.8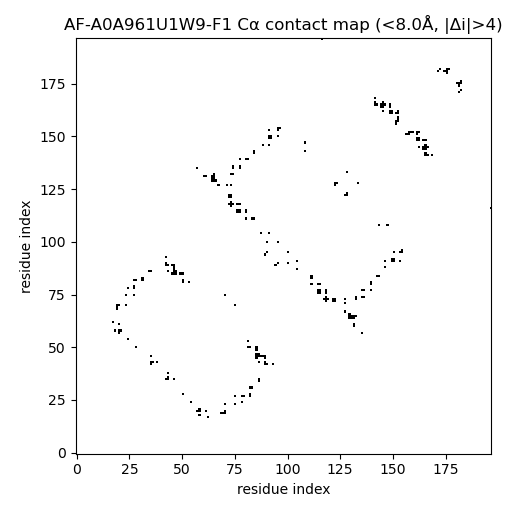02 -2.949 1.00 88.00 107 GLY A C 1
ATOM 781 O O . GLY A 1 107 ? 7.462 -13.197 -1.940 1.00 88.00 107 GLY A O 1
ATOM 782 N N . LEU A 1 108 ? 8.200 -11.504 -3.216 1.00 85.75 108 LEU A N 1
ATOM 783 C CA . LEU A 1 108 ? 7.734 -10.455 -2.319 1.00 85.75 108 LEU A CA 1
ATOM 784 C C . LEU A 1 108 ? 6.207 -10.316 -2.328 1.00 85.75 108 LEU A C 1
ATOM 786 O O . LEU A 1 108 ? 5.618 -10.120 -1.271 1.00 85.75 108 LEU A O 1
ATOM 790 N N . ALA A 1 109 ? 5.545 -10.500 -3.471 1.00 86.81 109 ALA A N 1
ATOM 791 C CA . ALA A 1 109 ? 4.087 -10.546 -3.536 1.00 86.81 109 ALA A CA 1
ATOM 792 C C . ALA A 1 109 ? 3.511 -11.728 -2.746 1.00 86.81 109 ALA A C 1
ATOM 794 O O . ALA A 1 109 ? 2.571 -11.549 -1.974 1.00 86.81 109 ALA A O 1
ATOM 795 N N . VAL A 1 110 ? 4.111 -12.917 -2.876 1.00 88.50 110 VAL A N 1
ATOM 796 C CA . VAL A 1 110 ? 3.748 -14.089 -2.064 1.00 88.50 110 VAL A CA 1
ATOM 797 C C . VAL A 1 110 ? 3.971 -13.799 -0.582 1.00 88.50 110 VAL A C 1
ATOM 799 O O . VAL A 1 110 ? 3.109 -14.103 0.235 1.00 88.50 110 VAL A O 1
ATOM 802 N N . PHE A 1 111 ? 5.087 -13.165 -0.221 1.00 90.00 111 PHE A N 1
ATOM 803 C CA . PHE A 1 111 ? 5.354 -12.787 1.164 1.00 90.00 111 PHE A CA 1
ATOM 804 C C . PHE A 1 111 ? 4.312 -11.800 1.715 1.00 90.00 111 PHE A C 1
ATOM 806 O O . PHE A 1 111 ? 3.796 -12.011 2.810 1.00 90.00 111 PHE A O 1
ATOM 813 N N . ILE A 1 112 ? 3.945 -10.766 0.950 1.00 88.19 112 ILE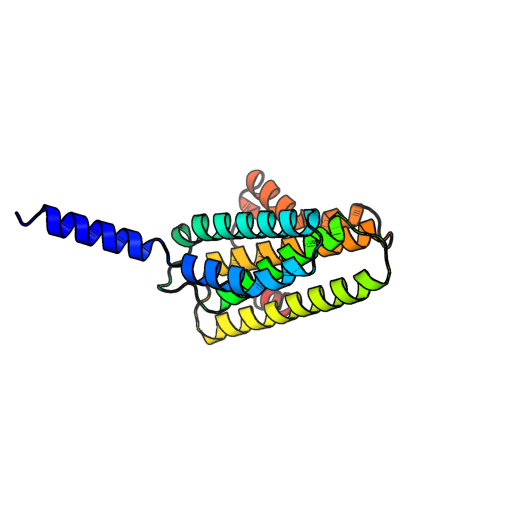 A N 1
ATOM 814 C CA . ILE A 1 112 ? 2.893 -9.807 1.327 1.00 88.19 112 ILE A CA 1
ATOM 815 C C . ILE A 1 112 ? 1.545 -10.521 1.508 1.00 88.19 112 ILE A C 1
ATOM 817 O O . ILE A 1 112 ? 0.825 -10.211 2.457 1.00 88.19 112 ILE A O 1
ATOM 821 N N . LEU A 1 113 ? 1.229 -11.494 0.649 1.00 84.88 113 LEU A N 1
ATOM 822 C CA . LEU A 1 113 ? 0.010 -12.298 0.747 1.00 84.88 113 LEU A CA 1
ATOM 823 C C . LEU A 1 113 ? 0.022 -13.231 1.969 1.00 84.88 113 LEU A C 1
ATOM 825 O O . LEU A 1 113 ? -0.995 -13.424 2.617 1.00 84.88 113 LEU A O 1
ATOM 829 N N . LEU A 1 114 ? 1.171 -13.792 2.346 1.00 87.31 114 LEU A N 1
ATOM 830 C CA . LEU A 1 114 ? 1.273 -14.597 3.569 1.00 87.31 114 LEU A CA 1
ATOM 831 C C . LEU A 1 114 ? 1.115 -13.746 4.839 1.00 87.31 114 LEU A C 1
ATOM 833 O O . LEU A 1 114 ? 0.581 -14.226 5.841 1.00 87.31 114 LEU A O 1
ATOM 837 N N . LEU A 1 115 ? 1.559 -12.486 4.805 1.00 84.81 115 LEU A N 1
ATOM 838 C CA . LEU A 1 115 ? 1.356 -11.544 5.907 1.00 84.81 115 LEU A CA 1
ATOM 839 C C . LEU A 1 115 ? -0.125 -11.173 6.102 1.00 84.81 115 LEU A C 1
ATOM 841 O O . LEU A 1 115 ? -0.517 -10.903 7.236 1.00 84.81 115 LEU A O 1
ATOM 845 N N . ASP A 1 116 ? -0.932 -11.204 5.040 1.00 81.44 116 ASP A N 1
ATOM 846 C CA . ASP A 1 116 ? -2.394 -11.032 5.087 1.00 81.44 116 ASP A CA 1
ATOM 847 C C . ASP A 1 116 ? -3.058 -12.100 5.966 1.00 81.44 116 ASP A C 1
ATOM 849 O O . ASP A 1 116 ? -3.724 -11.824 6.961 1.00 81.44 116 ASP A O 1
ATOM 853 N N . ALA A 1 117 ? -2.745 -13.371 5.707 1.00 78.69 117 ALA A N 1
ATOM 854 C CA . ALA A 1 117 ? -3.283 -14.468 6.506 1.00 78.69 117 ALA A CA 1
ATOM 855 C C . ALA A 1 117 ? -2.924 -14.330 8.003 1.00 78.69 117 ALA A C 1
ATOM 857 O O . ALA A 1 117 ? -3.701 -14.721 8.889 1.00 78.69 117 ALA A O 1
ATOM 858 N N . LEU A 1 118 ? -1.750 -13.756 8.295 1.00 80.94 118 LEU A N 1
ATOM 859 C CA . LEU A 1 118 ? -1.275 -13.511 9.652 1.00 80.94 118 LEU A CA 1
ATOM 860 C C . LEU A 1 118 ? -2.067 -12.392 10.348 1.00 80.94 118 LEU A C 1
ATOM 862 O O . LEU A 1 118 ? -2.464 -12.579 11.504 1.00 80.94 118 LEU A O 1
ATOM 866 N N . ASP A 1 119 ? -2.327 -11.261 9.684 1.00 77.00 119 ASP A N 1
ATOM 867 C CA . ASP A 1 119 ? -3.063 -10.141 10.285 1.00 77.00 119 ASP A CA 1
ATOM 868 C C . ASP A 1 119 ? -4.533 -10.502 10.573 1.00 77.00 119 ASP A C 1
ATOM 870 O O . ASP A 1 119 ? -5.030 -10.232 11.676 1.00 77.00 119 ASP A O 1
ATOM 874 N N . GLY A 1 120 ? -5.175 -11.261 9.680 1.00 72.69 120 GLY A N 1
ATOM 875 C CA . GLY A 1 120 ? -6.520 -11.791 9.862 1.00 72.69 120 GLY A CA 1
ATOM 876 C C . GLY A 1 120 ? -6.600 -12.789 11.018 1.00 72.69 120 GLY A C 1
ATOM 877 O O . GLY A 1 120 ? -7.568 -12.788 11.791 1.00 72.69 120 GLY A O 1
ATOM 878 N N . TRP A 1 121 ? -5.575 -13.628 11.197 1.00 77.88 121 TRP A N 1
ATOM 879 C CA . TRP A 1 121 ? -5.474 -14.521 12.353 1.00 77.88 121 TRP A CA 1
ATOM 880 C C . TRP A 1 121 ? -5.265 -13.749 13.665 1.00 77.88 121 TRP A C 1
ATOM 882 O O . TRP A 1 121 ? -5.964 -14.017 14.650 1.00 77.88 121 TRP A O 1
ATOM 892 N N . LEU A 1 122 ? -4.375 -12.750 13.674 1.00 76.44 122 LEU A N 1
ATOM 893 C CA . LEU A 1 122 ? -4.117 -11.878 14.827 1.00 76.44 122 LEU A CA 1
ATOM 894 C C . LEU A 1 122 ? -5.370 -11.106 15.245 1.00 76.44 122 LEU A C 1
ATOM 896 O O . LEU A 1 122 ? -5.695 -11.077 16.432 1.00 76.44 122 LEU A O 1
ATOM 900 N N . ALA A 1 123 ? -6.105 -10.529 14.294 1.00 75.06 123 ALA A N 1
ATOM 901 C CA . ALA A 1 123 ? -7.332 -9.783 14.564 1.00 75.06 123 ALA A CA 1
ATOM 902 C C . ALA A 1 123 ? -8.410 -10.662 15.217 1.00 75.06 123 ALA A C 1
ATOM 904 O O . ALA A 1 123 ? -9.075 -10.230 16.163 1.00 75.06 123 ALA A O 1
ATOM 905 N N . ARG A 1 124 ? -8.559 -11.914 14.754 1.00 76.31 124 ARG A N 1
ATOM 906 C CA . ARG A 1 124 ? -9.502 -12.888 15.331 1.00 76.31 124 ARG A CA 1
ATOM 907 C C . ARG A 1 124 ? -9.090 -13.325 16.732 1.00 76.31 124 ARG A C 1
ATOM 909 O O . ARG A 1 124 ? -9.944 -13.408 17.610 1.00 76.31 124 ARG A O 1
ATOM 916 N N . ARG A 1 125 ? -7.797 -13.576 16.953 1.00 76.88 125 ARG A N 1
ATOM 917 C CA . ARG A 1 125 ? -7.278 -14.028 18.252 1.00 76.88 125 ARG A CA 1
ATOM 918 C C . ARG A 1 125 ? -7.289 -12.922 19.307 1.00 76.88 125 ARG A C 1
ATOM 920 O O . ARG A 1 125 ? -7.564 -13.200 20.468 1.00 76.88 125 ARG A O 1
ATOM 927 N N . ALA A 1 126 ? -6.995 -11.686 18.912 1.00 73.88 126 ALA A N 1
ATOM 928 C CA . ALA A 1 126 ? -6.945 -10.539 19.815 1.00 73.88 126 ALA A CA 1
ATOM 929 C C . ALA A 1 126 ? -8.310 -9.859 20.020 1.00 73.88 126 ALA A C 1
ATOM 931 O O . ALA A 1 126 ? -8.428 -8.987 20.877 1.00 73.88 126 ALA A O 1
ATOM 932 N N . GLY A 1 127 ? -9.334 -10.214 19.233 1.00 69.44 127 GLY A N 1
ATOM 933 C CA . GLY A 1 127 ? -10.657 -9.585 19.307 1.00 69.44 127 GLY A CA 1
ATOM 934 C C . GLY A 1 127 ? -10.662 -8.103 18.906 1.00 69.44 127 GLY A C 1
ATOM 935 O O . GLY A 1 127 ? -11.564 -7.364 19.287 1.00 69.44 127 GLY A O 1
ATOM 936 N N . THR A 1 128 ? -9.663 -7.649 18.145 1.00 69.12 128 THR A N 1
ATOM 937 C CA . THR A 1 128 ? -9.444 -6.234 17.784 1.00 69.12 128 THR A CA 1
ATOM 938 C C . THR A 1 128 ? -9.973 -5.869 16.393 1.00 69.12 128 THR A C 1
ATOM 940 O O . THR A 1 128 ? -9.562 -4.869 15.801 1.00 69.12 128 THR A O 1
ATOM 943 N N . ALA A 1 129 ? -10.902 -6.661 15.851 1.00 70.94 129 ALA A N 1
ATOM 944 C CA . ALA A 1 129 ? -11.502 -6.405 14.545 1.00 70.94 129 ALA A CA 1
ATOM 945 C C . ALA A 1 129 ? -12.227 -5.045 14.527 1.00 70.94 129 ALA A C 1
ATOM 94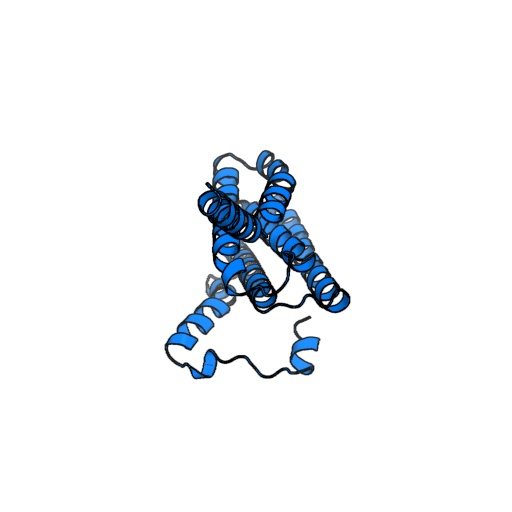7 O O . ALA A 1 129 ? -13.155 -4.803 15.300 1.00 70.94 129 ALA A O 1
ATOM 948 N N . SER A 1 130 ? -11.812 -4.145 13.630 1.00 74.75 130 SER A N 1
ATOM 949 C CA . SER A 1 130 ? -12.402 -2.810 13.472 1.00 74.75 130 SER A CA 1
ATOM 950 C C . SER A 1 130 ? -12.867 -2.566 12.037 1.00 74.75 130 SER A C 1
ATOM 952 O O . SER A 1 130 ? -12.316 -3.112 11.081 1.00 74.75 130 SER A O 1
ATOM 954 N N . ARG A 1 131 ? -13.864 -1.685 11.865 1.00 74.56 131 ARG A N 1
ATOM 955 C CA . ARG A 1 131 ? -14.323 -1.250 10.531 1.00 74.56 131 ARG A CA 1
ATOM 956 C C . ARG A 1 131 ? -13.237 -0.514 9.749 1.00 74.56 131 ARG A C 1
ATOM 958 O O . ARG A 1 131 ? -13.244 -0.566 8.525 1.00 74.56 131 ARG A O 1
ATOM 965 N N . PHE A 1 132 ? -12.353 0.201 10.447 1.00 79.31 132 PHE A N 1
ATOM 966 C CA . PHE A 1 132 ? -11.191 0.836 9.836 1.00 79.31 132 PHE A CA 1
ATOM 967 C C . PHE A 1 132 ? -10.212 -0.215 9.309 1.00 79.31 132 PHE A C 1
ATOM 969 O O . PHE A 1 132 ? -9.904 -0.176 8.126 1.00 79.31 132 PHE A O 1
ATOM 976 N N . GLY A 1 133 ? -9.806 -1.172 10.150 1.00 76.62 133 GLY A N 1
ATOM 977 C CA . GLY A 1 133 ? -8.862 -2.227 9.775 1.00 76.62 133 GLY A CA 1
ATOM 978 C C . GLY A 1 133 ? -9.351 -3.030 8.577 1.00 76.62 133 GLY A C 1
ATOM 979 O O . GLY A 1 133 ? -8.647 -3.118 7.586 1.00 76.62 133 GLY A O 1
ATOM 980 N N . ALA A 1 134 ? -10.617 -3.458 8.589 1.00 78.94 134 ALA A N 1
ATOM 981 C CA . ALA A 1 134 ? -11.212 -4.170 7.456 1.00 78.94 134 ALA A CA 1
ATOM 982 C C . ALA A 1 134 ? -11.246 -3.349 6.152 1.00 78.94 134 ALA A C 1
ATOM 984 O O . ALA A 1 134 ? -11.228 -3.911 5.066 1.00 78.94 134 ALA A O 1
ATOM 985 N N . ARG A 1 135 ? -11.343 -2.015 6.228 1.00 81.69 135 ARG A N 1
ATOM 986 C CA . ARG A 1 135 ? -11.263 -1.164 5.031 1.00 81.69 135 ARG A CA 1
ATOM 987 C C . ARG A 1 135 ? -9.827 -0.968 4.581 1.00 81.69 135 ARG A C 1
ATOM 989 O O . ARG A 1 135 ? -9.597 -0.973 3.383 1.00 81.69 135 ARG A O 1
ATOM 996 N N . PHE A 1 136 ? -8.919 -0.756 5.529 1.00 83.69 136 PHE A N 1
ATOM 997 C CA . PHE A 1 136 ? -7.507 -0.530 5.263 1.00 83.69 136 PHE A CA 1
ATOM 998 C C . PHE A 1 136 ? -6.873 -1.752 4.601 1.00 83.69 136 PHE A C 1
ATOM 1000 O O . PHE A 1 136 ? -6.270 -1.609 3.547 1.00 83.69 136 PHE A O 1
ATOM 1007 N N . ASP A 1 137 ? -7.124 -2.931 5.159 1.00 84.81 137 ASP A N 1
ATOM 1008 C CA . ASP A 1 137 ? -6.733 -4.229 4.615 1.00 84.81 137 ASP A CA 1
ATOM 1009 C C . ASP A 1 137 ? -7.170 -4.394 3.154 1.00 84.81 137 ASP A C 1
ATOM 1011 O O . ASP A 1 137 ? -6.341 -4.477 2.251 1.00 84.81 137 ASP A O 1
ATOM 1015 N N . MET A 1 138 ? -8.464 -4.199 2.882 1.00 83.88 138 MET A N 1
ATOM 1016 C CA . MET A 1 138 ? -8.969 -4.272 1.512 1.00 83.88 138 MET A CA 1
ATOM 1017 C C . MET A 1 138 ? -8.385 -3.223 0.540 1.00 83.88 138 MET A C 1
ATOM 1019 O O . MET A 1 138 ? -8.419 -3.444 -0.671 1.00 83.88 138 MET A O 1
ATOM 1023 N N . GLU A 1 139 ? -7.949 -2.046 1.012 1.00 87.69 139 GLU A N 1
ATOM 1024 C CA . GLU A 1 139 ? -7.260 -1.071 0.146 1.00 87.69 139 GLU A CA 1
ATOM 1025 C C . GLU A 1 139 ? -5.841 -1.540 -0.187 1.00 87.69 139 GLU A C 1
ATOM 1027 O O . GLU A 1 139 ? -5.405 -1.393 -1.329 1.00 87.69 139 GLU A O 1
ATOM 1032 N N . VAL A 1 140 ? -5.131 -2.118 0.787 1.00 88.19 140 VAL A N 1
ATOM 1033 C CA . VAL A 1 140 ? -3.789 -2.676 0.577 1.00 88.19 140 VAL A CA 1
ATOM 1034 C C . VAL A 1 140 ? -3.855 -3.864 -0.383 1.00 88.19 140 VAL A C 1
ATOM 1036 O O . VAL A 1 140 ? -3.049 -3.925 -1.311 1.00 88.19 140 VAL A O 1
ATOM 1039 N N . ASP A 1 141 ? -4.862 -4.729 -0.253 1.00 88.12 141 ASP A N 1
ATOM 1040 C CA . ASP A 1 141 ? -5.096 -5.850 -1.175 1.00 88.12 141 ASP A CA 1
ATOM 1041 C C . ASP A 1 141 ? -5.398 -5.386 -2.594 1.00 88.12 141 ASP A C 1
ATOM 1043 O O . ASP A 1 141 ? -4.838 -5.902 -3.561 1.00 88.12 141 ASP A O 1
ATOM 1047 N N . ALA A 1 142 ? -6.266 -4.382 -2.741 1.00 88.25 142 ALA A N 1
ATOM 1048 C CA . ALA A 1 142 ? -6.563 -3.811 -4.049 1.00 88.25 142 ALA A CA 1
ATOM 1049 C C . ALA A 1 142 ? -5.317 -3.175 -4.679 1.00 88.25 142 ALA A C 1
ATOM 1051 O O . ALA A 1 142 ? -5.090 -3.334 -5.879 1.00 88.25 142 ALA A O 1
ATOM 1052 N N . GLY A 1 143 ? -4.483 -2.515 -3.869 1.00 88.69 143 GLY A N 1
ATOM 1053 C CA . GLY A 1 143 ? -3.182 -2.006 -4.290 1.00 88.69 143 GLY A CA 1
ATOM 1054 C C . GLY A 1 143 ? -2.239 -3.120 -4.754 1.00 88.69 143 GLY A C 1
ATOM 1055 O O . GLY A 1 143 ? -1.618 -2.990 -5.808 1.00 88.69 143 GLY A O 1
ATOM 1056 N N . LEU A 1 144 ? -2.168 -4.235 -4.020 1.00 90.19 144 LEU A N 1
ATOM 1057 C CA . LEU A 1 144 ? -1.360 -5.397 -4.394 1.00 90.19 144 LEU A CA 1
ATOM 1058 C C . LEU A 1 144 ? -1.842 -6.020 -5.710 1.00 90.19 144 LEU A C 1
ATOM 1060 O O . LEU A 1 144 ? -1.030 -6.267 -6.599 1.00 90.19 144 LEU A O 1
ATOM 1064 N N . ILE A 1 145 ? -3.153 -6.221 -5.872 1.00 91.38 145 ILE A N 1
ATOM 1065 C CA . ILE A 1 145 ? -3.736 -6.747 -7.115 1.00 91.38 145 ILE A CA 1
ATOM 1066 C C . ILE A 1 145 ? -3.453 -5.797 -8.281 1.00 91.38 145 ILE A C 1
ATOM 1068 O O . ILE A 1 145 ? -3.070 -6.256 -9.354 1.00 91.38 145 ILE A O 1
ATOM 1072 N N . MET A 1 146 ? -3.596 -4.483 -8.086 1.00 92.69 146 MET A N 1
ATOM 1073 C CA . MET A 1 146 ? -3.262 -3.488 -9.108 1.00 92.69 146 MET A CA 1
ATOM 1074 C C . MET A 1 146 ? -1.791 -3.556 -9.511 1.00 92.69 146 MET A C 1
ATOM 1076 O O . MET A 1 146 ? -1.471 -3.495 -10.700 1.00 92.69 146 MET A O 1
ATOM 1080 N N . LEU A 1 147 ? -0.893 -3.695 -8.535 1.00 90.69 147 LEU A N 1
ATOM 1081 C CA . LEU A 1 147 ? 0.532 -3.808 -8.800 1.00 90.69 147 LEU A CA 1
ATOM 1082 C C . LEU A 1 147 ? 0.850 -5.077 -9.595 1.00 90.69 147 LEU A C 1
ATOM 1084 O O . LEU A 1 147 ? 1.565 -5.009 -10.590 1.00 90.69 147 LEU A O 1
ATOM 1088 N N . LEU A 1 148 ? 0.281 -6.217 -9.200 1.00 90.31 148 LEU A N 1
ATOM 1089 C CA . LEU A 1 148 ? 0.457 -7.490 -9.900 1.00 90.31 148 LEU A CA 1
ATOM 1090 C C . LEU A 1 148 ? -0.137 -7.466 -11.311 1.00 90.31 148 LEU A C 1
ATOM 1092 O O . LEU A 1 148 ? 0.481 -7.974 -12.243 1.00 90.31 148 LEU A O 1
ATOM 1096 N N . ALA A 1 149 ? -1.304 -6.844 -11.487 1.00 90.94 149 ALA A N 1
ATOM 1097 C CA . ALA A 1 149 ? -1.918 -6.629 -12.793 1.00 90.94 149 ALA A CA 1
ATOM 1098 C C . ALA A 1 149 ? -1.039 -5.750 -13.692 1.00 90.94 149 ALA A C 1
ATOM 1100 O O . ALA A 1 149 ? -0.842 -6.066 -14.864 1.00 90.94 149 ALA A O 1
ATOM 1101 N N . SER A 1 150 ? -0.479 -4.675 -13.130 1.00 90.19 150 SER A N 1
ATOM 1102 C CA . SER A 1 150 ? 0.447 -3.786 -13.838 1.00 90.19 150 SER A CA 1
ATOM 1103 C C . SER A 1 150 ? 1.718 -4.527 -14.226 1.00 90.19 150 SER A C 1
ATOM 1105 O O . SER A 1 150 ? 2.163 -4.424 -15.362 1.00 90.19 150 SER A O 1
ATOM 1107 N N . PHE A 1 151 ? 2.256 -5.342 -13.319 1.00 89.56 151 PHE A N 1
ATOM 1108 C CA . PHE A 1 151 ? 3.419 -6.174 -13.586 1.00 89.56 151 PHE A CA 1
ATOM 1109 C C . PHE A 1 151 ? 3.156 -7.184 -14.712 1.00 89.56 151 PHE A C 1
ATOM 1111 O O . PHE A 1 151 ? 3.945 -7.272 -15.646 1.00 89.56 151 PHE A O 1
ATOM 1118 N N . ALA A 1 152 ? 2.019 -7.886 -14.685 1.00 88.56 152 ALA A N 1
ATOM 1119 C CA . ALA A 1 152 ? 1.640 -8.835 -15.733 1.00 88.56 152 ALA A CA 1
ATOM 1120 C C . ALA A 1 152 ? 1.444 -8.171 -17.107 1.00 88.56 152 ALA A C 1
ATOM 1122 O O . ALA A 1 152 ? 1.749 -8.783 -18.133 1.00 88.56 152 ALA A O 1
ATOM 1123 N N . TRP A 1 153 ? 0.934 -6.936 -17.131 1.00 90.19 153 TRP A N 1
ATOM 1124 C CA . TRP A 1 153 ? 0.785 -6.160 -18.359 1.00 90.19 153 TRP A CA 1
ATOM 1125 C C . TRP A 1 153 ? 2.132 -5.677 -18.908 1.00 90.19 153 TRP A C 1
ATOM 1127 O O . TRP A 1 153 ? 2.417 -5.883 -20.086 1.00 90.19 153 TRP A O 1
ATOM 1137 N N . LEU A 1 154 ? 2.970 -5.073 -18.061 1.00 87.31 154 LEU A N 1
ATOM 1138 C CA . LEU A 1 154 ? 4.265 -4.520 -18.468 1.00 87.31 154 LEU A CA 1
ATOM 1139 C C . LEU A 1 154 ? 5.260 -5.609 -18.898 1.00 87.31 154 LEU A C 1
ATOM 1141 O O . LEU A 1 154 ? 6.036 -5.392 -19.821 1.00 87.31 154 LEU A O 1
ATOM 1145 N N . ASP A 1 155 ? 5.191 -6.796 -18.292 1.00 84.56 155 ASP A N 1
ATOM 1146 C CA . ASP A 1 155 ? 5.996 -7.968 -18.667 1.00 84.56 155 ASP A CA 1
ATOM 1147 C C . ASP A 1 155 ? 5.470 -8.678 -19.938 1.00 84.56 155 ASP A C 1
ATOM 1149 O O . ASP A 1 155 ? 5.980 -9.719 -20.340 1.00 84.56 155 ASP A O 1
ATOM 1153 N N . GLY A 1 156 ? 4.404 -8.160 -20.564 1.00 85.12 156 GLY A N 1
ATOM 1154 C CA . GLY A 1 156 ? 3.825 -8.702 -21.799 1.00 85.12 156 GLY A CA 1
ATOM 1155 C C . GLY A 1 156 ? 3.092 -10.041 -21.643 1.00 85.12 156 GLY A C 1
ATOM 1156 O O . GLY A 1 156 ? 2.646 -10.614 -22.636 1.00 85.12 156 GLY A O 1
ATOM 1157 N N . LYS A 1 157 ? 2.925 -10.543 -20.413 1.00 85.19 157 LYS A N 1
ATOM 1158 C CA . LYS A 1 157 ? 2.218 -11.804 -20.121 1.00 85.19 157 LYS A CA 1
ATOM 1159 C C . LYS A 1 157 ? 0.712 -11.704 -20.332 1.00 85.19 157 LYS A C 1
ATOM 1161 O O . LYS A 1 157 ? 0.058 -12.716 -20.582 1.00 85.19 157 LYS A O 1
ATOM 1166 N N . ALA A 1 158 ? 0.153 -10.502 -20.218 1.00 88.31 158 ALA A N 1
ATOM 1167 C CA . ALA A 1 158 ? -1.255 -10.245 -20.466 1.00 88.31 158 ALA A CA 1
ATOM 1168 C C . ALA A 1 158 ? -1.493 -8.854 -21.069 1.00 88.31 158 ALA A C 1
ATOM 1170 O O . ALA A 1 158 ? -0.651 -7.963 -21.001 1.00 88.31 158 ALA A O 1
ATOM 1171 N N . GLY A 1 159 ? -2.670 -8.659 -21.665 1.00 89.81 159 GLY A N 1
ATOM 1172 C CA . GLY A 1 159 ? -3.067 -7.359 -22.205 1.00 89.81 159 GLY A CA 1
ATOM 1173 C C . GLY A 1 159 ? -3.472 -6.362 -21.115 1.00 89.81 159 GLY A C 1
ATOM 1174 O O . GLY A 1 159 ? -3.771 -6.739 -19.981 1.00 89.81 159 GLY A O 1
ATOM 1175 N N . ALA A 1 160 ? -3.589 -5.086 -21.493 1.00 91.88 160 ALA A N 1
ATOM 1176 C CA . ALA A 1 160 ? -3.992 -3.996 -20.594 1.00 91.88 160 ALA A CA 1
ATOM 1177 C C . ALA A 1 160 ? -5.352 -4.224 -19.898 1.00 91.88 160 ALA A C 1
ATOM 1179 O O . ALA A 1 160 ? -5.635 -3.617 -18.868 1.00 91.88 160 ALA A O 1
ATOM 1180 N N . TRP A 1 161 ? -6.189 -5.128 -20.419 1.00 92.50 161 TRP A N 1
ATOM 1181 C CA . TRP A 1 161 ? -7.460 -5.514 -19.806 1.00 92.50 161 TRP A CA 1
ATOM 1182 C C . TRP A 1 161 ? -7.299 -6.082 -18.385 1.00 92.50 161 TRP A C 1
ATOM 1184 O O . TRP A 1 161 ? -8.219 -5.951 -17.582 1.00 92.50 161 TRP A O 1
ATOM 1194 N N . VAL A 1 162 ? -6.140 -6.650 -18.026 1.00 91.69 162 VAL A N 1
ATOM 1195 C CA . VAL A 1 162 ? -5.895 -7.171 -16.666 1.00 91.69 162 VAL A CA 1
ATOM 1196 C C . VAL A 1 162 ? -5.906 -6.057 -15.617 1.00 91.69 162 VAL A C 1
ATOM 1198 O O . VAL A 1 162 ? -6.296 -6.296 -14.475 1.00 91.69 162 VAL A O 1
ATOM 1201 N N . LEU A 1 163 ? -5.606 -4.810 -15.999 1.00 91.06 163 LEU A N 1
ATOM 1202 C CA . LEU A 1 163 ? -5.736 -3.653 -15.106 1.00 91.06 163 LEU A CA 1
ATOM 1203 C C . LEU A 1 163 ? -7.172 -3.462 -14.604 1.00 91.06 163 LEU A C 1
ATOM 1205 O O . LEU A 1 163 ? -7.379 -2.943 -13.508 1.00 91.06 163 LEU A O 1
ATOM 1209 N N . MET A 1 164 ? -8.176 -3.933 -15.355 1.00 90.69 164 MET A N 1
ATOM 1210 C CA . MET A 1 164 ? -9.571 -3.889 -14.911 1.00 90.69 164 MET A CA 1
ATOM 1211 C C . MET A 1 164 ? -9.794 -4.705 -13.634 1.00 90.69 164 MET A C 1
ATOM 1213 O O . MET A 1 164 ? -10.638 -4.331 -12.822 1.00 90.69 164 MET A O 1
ATOM 1217 N N . VAL A 1 165 ? -9.018 -5.773 -13.416 1.00 89.12 165 VAL A N 1
ATOM 1218 C CA . VAL A 1 165 ? -9.092 -6.589 -12.195 1.00 89.12 165 VAL A CA 1
ATOM 1219 C C . VAL A 1 165 ? -8.669 -5.765 -10.978 1.00 89.12 165 VAL A C 1
ATOM 1221 O O . VAL A 1 165 ? -9.382 -5.747 -9.976 1.00 89.12 165 VAL A O 1
ATOM 1224 N N . GLY A 1 166 ? -7.567 -5.015 -11.083 1.00 85.25 166 GLY A N 1
ATOM 1225 C CA . GLY A 1 166 ? -7.131 -4.086 -10.034 1.00 85.25 166 GLY A CA 1
ATOM 1226 C C . GLY A 1 166 ? -8.084 -2.901 -9.855 1.00 85.25 166 GLY A C 1
ATOM 1227 O O . GLY A 1 166 ? -8.336 -2.458 -8.735 1.00 85.25 166 GLY A O 1
ATOM 1228 N N . LEU A 1 167 ? -8.674 -2.405 -10.947 1.00 87.88 167 LEU A N 1
ATOM 1229 C CA . LEU A 1 167 ? -9.611 -1.275 -10.915 1.00 87.88 167 LEU A CA 1
ATOM 1230 C C . LEU A 1 167 ? -10.999 -1.650 -10.383 1.00 87.88 167 LEU A C 1
ATOM 1232 O O . LEU A 1 167 ? -11.772 -0.760 -10.023 1.00 87.88 167 LEU A O 1
ATOM 1236 N N . MET A 1 168 ? -11.325 -2.940 -10.302 1.00 87.31 168 MET A N 1
ATOM 1237 C CA . MET A 1 168 ? -12.660 -3.420 -9.956 1.00 87.31 168 MET A CA 1
ATOM 1238 C C . MET A 1 168 ? -13.166 -2.863 -8.620 1.00 87.31 168 MET A C 1
ATOM 1240 O O . MET A 1 168 ? -14.323 -2.449 -8.530 1.00 87.31 168 MET A O 1
ATOM 1244 N N . ARG A 1 169 ? -12.310 -2.778 -7.590 1.00 84.12 169 ARG A N 1
ATOM 1245 C CA . ARG A 1 169 ? -12.689 -2.190 -6.293 1.00 84.12 169 ARG A CA 1
ATOM 1246 C C . ARG A 1 169 ? -13.110 -0.731 -6.440 1.00 84.12 169 ARG A C 1
ATOM 1248 O O . ARG A 1 169 ? -14.168 -0.346 -5.947 1.00 84.12 169 ARG A O 1
ATOM 1255 N N . TYR A 1 170 ? -12.297 0.073 -7.117 1.00 83.56 170 TYR A N 1
ATOM 1256 C CA . TYR A 1 170 ? -12.579 1.493 -7.315 1.00 83.56 170 TYR A CA 1
ATOM 1257 C C . TYR A 1 170 ? -13.827 1.693 -8.183 1.00 83.56 170 TYR A C 1
ATOM 1259 O O . TYR A 1 170 ? -14.649 2.558 -7.884 1.00 83.56 170 TYR A O 1
ATOM 1267 N N . GLY A 1 171 ? -14.034 0.820 -9.175 1.00 84.50 171 GLY A N 1
ATOM 1268 C CA . GLY A 1 171 ? -15.265 0.750 -9.959 1.00 84.50 171 GLY A CA 1
ATOM 1269 C C . GLY A 1 171 ? -16.501 0.467 -9.099 1.00 84.50 171 GLY A C 1
ATOM 1270 O O . GLY A 1 171 ? -17.509 1.153 -9.242 1.00 84.50 171 GLY A O 1
ATOM 1271 N N . LEU A 1 172 ? -16.425 -0.475 -8.153 1.00 81.69 172 LEU A N 1
ATOM 1272 C CA . LEU A 1 172 ? -17.519 -0.766 -7.215 1.00 81.69 172 LEU A CA 1
ATOM 1273 C C . LEU A 1 172 ? -17.807 0.403 -6.267 1.00 81.69 172 LEU A C 1
ATOM 1275 O O . LEU A 1 172 ? -18.970 0.683 -5.978 1.00 81.69 172 LEU A O 1
ATOM 1279 N N . VAL A 1 173 ? -16.773 1.107 -5.799 1.00 82.69 173 VAL A N 1
ATOM 1280 C CA . VAL A 1 173 ? -16.938 2.307 -4.965 1.00 82.69 173 VAL A CA 1
ATOM 1281 C C . VAL A 1 173 ? -17.635 3.420 -5.751 1.00 82.69 173 VAL A C 1
ATOM 1283 O O . VAL A 1 173 ? -18.607 3.988 -5.254 1.00 82.69 173 VAL A O 1
ATOM 1286 N N . ALA A 1 174 ? -17.200 3.681 -6.987 1.00 83.25 174 ALA A N 1
ATOM 1287 C CA . ALA A 1 174 ? -17.828 4.661 -7.871 1.00 83.25 174 ALA A CA 1
ATOM 1288 C C . ALA A 1 174 ? -19.276 4.273 -8.218 1.00 83.25 174 ALA A C 1
ATOM 1290 O O . ALA A 1 174 ? -20.187 5.097 -8.135 1.00 83.25 174 ALA A O 1
ATOM 1291 N N . ALA A 1 175 ? -19.526 2.995 -8.514 1.00 82.31 175 ALA A N 1
ATOM 1292 C CA . ALA A 1 175 ? -20.873 2.473 -8.726 1.00 82.31 175 ALA A CA 1
ATOM 1293 C C . ALA A 1 175 ? -21.746 2.607 -7.468 1.00 82.31 175 ALA A C 1
ATOM 1295 O O . ALA A 1 175 ? -22.947 2.832 -7.580 1.00 82.31 175 ALA A O 1
ATOM 1296 N N . GLY A 1 176 ? -21.159 2.527 -6.271 1.00 80.19 176 GLY A N 1
ATOM 1297 C CA . GLY A 1 176 ? -21.842 2.770 -5.002 1.00 80.19 176 GLY A CA 1
ATOM 1298 C C . GLY A 1 176 ? -22.349 4.205 -4.829 1.00 80.19 176 GLY A C 1
ATOM 1299 O O . GLY A 1 176 ? -23.326 4.407 -4.107 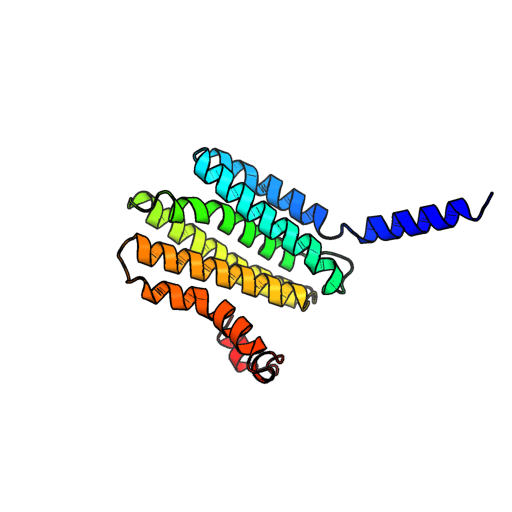1.00 80.19 176 GLY A O 1
ATOM 1300 N N . TRP A 1 177 ? -21.743 5.189 -5.505 1.00 81.88 177 TRP A N 1
ATOM 1301 C CA . TRP A 1 177 ? -22.248 6.569 -5.539 1.00 81.88 177 TRP A CA 1
ATOM 1302 C C . TRP A 1 177 ? -23.491 6.700 -6.422 1.00 81.88 177 TRP A C 1
ATOM 1304 O O . TRP A 1 177 ? -24.412 7.434 -6.075 1.00 81.88 177 TRP A O 1
ATOM 1314 N N . LEU A 1 178 ? -23.542 5.951 -7.527 1.00 83.19 178 LEU A N 1
ATOM 1315 C CA . LEU A 1 178 ? -24.683 5.925 -8.449 1.00 83.19 178 LEU A CA 1
ATOM 1316 C C . LEU A 1 178 ? -25.827 5.038 -7.933 1.00 83.19 178 LEU A C 1
ATOM 1318 O O . LEU A 1 178 ? -27.002 5.358 -8.097 1.00 83.19 178 LEU A O 1
ATOM 1322 N N . PHE A 1 179 ? -25.487 3.935 -7.265 1.00 83.56 179 PHE A N 1
ATOM 1323 C CA . PHE A 1 179 ? -26.427 2.957 -6.729 1.00 83.56 179 PHE A CA 1
ATOM 1324 C C . PHE A 1 179 ? -26.177 2.741 -5.228 1.00 83.56 179 PHE A C 1
ATOM 1326 O O . PHE A 1 179 ? -25.482 1.796 -4.841 1.00 83.56 179 PHE A O 1
ATOM 1333 N N . PRO A 1 180 ? -26.822 3.524 -4.339 1.00 77.19 180 PRO A N 1
ATOM 1334 C CA . PRO A 1 180 ? -26.613 3.453 -2.886 1.00 77.19 180 PRO A CA 1
ATOM 1335 C C . PRO A 1 180 ? -26.873 2.072 -2.260 1.00 77.19 180 PRO A C 1
ATOM 1337 O O . PRO A 1 180 ? -26.434 1.784 -1.147 1.00 77.19 180 PRO A O 1
ATOM 1340 N N . LYS A 1 181 ? -27.593 1.187 -2.964 1.00 74.12 181 LYS A N 1
ATOM 1341 C CA . LYS A 1 181 ? -27.796 -0.213 -2.561 1.00 74.12 181 LYS A CA 1
ATOM 1342 C C . LYS A 1 181 ? -26.487 -1.017 -2.555 1.00 74.12 181 LYS A C 1
ATOM 1344 O O . LYS A 1 181 ? -26.341 -1.871 -1.687 1.00 74.12 181 LYS A O 1
ATOM 1349 N N . LEU A 1 182 ? -25.546 -0.720 -3.458 1.00 70.50 182 LEU A N 1
ATOM 1350 C CA . LEU A 1 182 ? -24.230 -1.372 -3.538 1.00 70.50 182 LEU A CA 1
ATOM 1351 C C . LEU A 1 182 ? -23.275 -0.914 -2.426 1.00 70.50 182 LEU A C 1
ATOM 1353 O O . LEU A 1 182 ? -22.380 -1.658 -2.044 1.00 70.50 182 LEU A O 1
ATOM 1357 N N . ALA A 1 183 ? -23.488 0.279 -1.862 1.00 71.56 183 ALA A N 1
ATOM 1358 C CA . ALA A 1 183 ? -22.657 0.831 -0.790 1.00 71.56 183 ALA A CA 1
ATOM 1359 C C . ALA A 1 183 ? -22.991 0.277 0.613 1.00 71.56 183 ALA A C 1
ATOM 1361 O O . ALA A 1 183 ? -22.319 0.612 1.595 1.00 71.56 183 ALA A O 1
ATOM 1362 N N . ARG A 1 184 ? -24.040 -0.549 0.747 1.00 71.06 184 ARG A N 1
ATOM 1363 C CA . ARG A 1 184 ? -24.425 -1.135 2.040 1.00 71.06 184 ARG A CA 1
ATOM 1364 C C . ARG A 1 184 ? -23.452 -2.233 2.456 1.00 71.06 184 ARG A C 1
ATOM 1366 O O . ARG A 1 184 ? -22.958 -2.994 1.630 1.00 71.06 184 ARG A O 1
ATOM 1373 N N . ALA A 1 185 ? -23.237 -2.354 3.765 1.00 66.25 185 ALA A N 1
ATOM 1374 C CA . ALA A 1 185 ? -22.488 -3.474 4.317 1.00 66.25 185 ALA A CA 1
ATOM 1375 C C . ALA A 1 185 ? -23.187 -4.790 3.949 1.00 66.25 185 ALA A C 1
ATOM 1377 O O . ALA A 1 185 ? -24.370 -4.980 4.243 1.00 66.25 185 ALA A O 1
ATOM 1378 N N . LEU A 1 186 ? -22.453 -5.686 3.292 1.00 65.25 186 LEU A N 1
ATOM 1379 C CA . LEU A 1 186 ? -22.946 -7.019 2.976 1.00 65.25 186 LEU A CA 1
ATOM 1380 C C . LEU A 1 186 ? -23.204 -7.784 4.285 1.00 65.25 186 LEU A C 1
ATOM 1382 O O . LEU A 1 186 ? -22.327 -7.787 5.154 1.00 65.25 186 LEU A O 1
ATOM 1386 N N . PRO A 1 187 ? -24.353 -8.472 4.429 1.00 65.44 187 PRO A N 1
ATOM 1387 C CA . PRO A 1 187 ? -24.633 -9.280 5.611 1.00 65.44 187 PRO A CA 1
ATOM 1388 C C . PRO A 1 187 ? -23.545 -10.338 5.796 1.00 65.44 187 PRO A C 1
ATOM 1390 O O . PRO A 1 187 ? -22.997 -10.853 4.812 1.00 65.44 187 PRO A O 1
ATOM 1393 N N . GLU A 1 188 ? -23.198 -10.643 7.047 1.00 61.66 188 GLU A N 1
ATOM 1394 C CA . GLU A 1 188 ? -22.155 -11.620 7.346 1.00 61.66 188 GLU A CA 1
ATOM 1395 C C . GLU A 1 188 ? -22.517 -12.989 6.761 1.00 61.66 188 GLU A C 1
ATOM 1397 O O . GLU A 1 188 ? -23.571 -13.545 7.059 1.00 61.66 188 GLU A O 1
ATOM 1402 N N . SER A 1 189 ? -21.637 -13.556 5.931 1.00 69.00 189 SER A N 1
ATOM 1403 C CA . SER A 1 189 ? -21.809 -14.915 5.421 1.00 69.00 189 SER A CA 1
ATOM 1404 C C . SER A 1 189 ? -20.566 -15.746 5.723 1.00 69.00 189 SER A C 1
ATOM 1406 O O . SER A 1 189 ? -19.441 -15.367 5.388 1.00 69.00 189 SER A O 1
ATOM 1408 N N . ARG A 1 190 ? -20.764 -16.903 6.370 1.00 61.69 190 ARG A N 1
ATOM 1409 C CA . ARG A 1 190 ? -19.671 -17.850 6.653 1.00 61.69 190 ARG A CA 1
ATOM 1410 C C . ARG A 1 190 ? -19.039 -18.377 5.363 1.00 61.69 190 ARG A C 1
ATOM 1412 O O . ARG A 1 190 ? -17.841 -18.596 5.326 1.00 61.69 190 ARG A O 1
ATOM 1419 N N . ARG A 1 191 ? -19.830 -18.499 4.290 1.00 63.44 191 ARG A N 1
ATOM 1420 C CA . ARG A 1 191 ? -19.360 -18.937 2.967 1.00 63.44 191 ARG A CA 1
ATOM 1421 C C . ARG A 1 191 ? -18.348 -17.959 2.357 1.00 63.44 191 ARG A C 1
ATOM 1423 O O . ARG A 1 191 ? -17.299 -18.406 1.920 1.00 63.44 191 ARG A O 1
ATOM 1430 N N . ARG A 1 192 ? -18.588 -16.636 2.405 1.00 61.03 192 ARG A N 1
ATOM 1431 C CA . ARG A 1 192 ? -17.574 -15.652 1.965 1.00 61.03 192 ARG A CA 1
ATOM 1432 C C . ARG A 1 192 ? -16.342 -15.656 2.864 1.00 61.03 192 ARG A C 1
ATOM 1434 O O . ARG A 1 192 ? -15.243 -15.564 2.346 1.00 61.03 192 ARG A O 1
ATOM 1441 N N . LYS A 1 193 ? -16.520 -15.796 4.184 1.00 58.47 193 LYS A N 1
ATOM 1442 C CA . LYS A 1 193 ? -15.397 -15.869 5.138 1.00 58.47 193 LYS A CA 1
ATOM 1443 C C . LYS A 1 193 ? -14.486 -17.089 4.919 1.00 58.47 193 LYS A C 1
ATOM 1445 O O . LYS A 1 193 ? -13.362 -17.048 5.385 1.00 58.47 193 LYS A O 1
ATOM 1450 N N . ILE A 1 194 ? -14.966 -18.156 4.272 1.00 59.59 194 ILE A N 1
ATOM 1451 C CA . ILE A 1 194 ? -14.176 -19.365 3.963 1.00 59.59 194 ILE A CA 1
ATOM 1452 C C . ILE A 1 194 ? -13.503 -19.267 2.585 1.00 59.59 194 ILE A C 1
ATOM 1454 O O . ILE A 1 194 ? -12.421 -19.805 2.402 1.00 59.59 194 ILE A O 1
ATOM 1458 N N . ILE A 1 195 ? -14.143 -18.605 1.616 1.00 56.84 195 ILE A N 1
ATOM 1459 C CA . ILE A 1 195 ? -13.635 -18.499 0.236 1.00 56.84 195 ILE A CA 1
ATOM 1460 C C . ILE A 1 195 ? -12.623 -17.350 0.088 1.00 56.84 195 ILE A C 1
ATOM 1462 O O . ILE A 1 195 ? -11.689 -17.467 -0.694 1.00 56.84 195 ILE A O 1
ATOM 1466 N N . CYS A 1 196 ? -12.807 -16.254 0.826 1.00 54.44 196 CYS A N 1
ATOM 1467 C CA . CYS A 1 196 ? -11.935 -15.075 0.815 1.00 54.44 196 CYS A CA 1
ATOM 1468 C C . CYS A 1 196 ? -11.063 -15.017 2.082 1.00 54.44 196 CYS A C 1
ATOM 1470 O O . CYS A 1 196 ? -11.068 -13.991 2.760 1.00 54.44 196 CYS A O 1
ATOM 1472 N N . VAL A 1 197 ? -10.450 -16.146 2.459 1.00 47.25 197 VAL A N 1
ATOM 1473 C CA . VAL A 1 197 ? -9.465 -16.205 3.558 1.00 47.25 197 VAL A CA 1
ATOM 1474 C C . VAL A 1 197 ? -8.161 -15.568 3.126 1.00 47.25 197 VAL A C 1
ATOM 1476 O O . VAL A 1 197 ? -7.774 -15.818 1.963 1.00 47.25 197 VAL A O 1
#

Radius of gyration: 19.42 Å; Cα contacts (8 Å, |Δi|>4): 150; chains: 1; bounding box: 47×50×60 Å

Foldseek 3Di:
DPVVVVVVVVVVVVVVQLCQCVVLLVVLCVVCLVLLVPPPPVLSVQLVVQSVVLSVCCSVVCVVWAPDSHCFPLNSLLSNLSSLLSNLQSCLVPPLDDPVNVVVLVVSLVVSVVSLVVSVVRCVVVVRDTPSSVVSNVVSVLSSQLSVLSNCCSNVVDHPCSNCVSCVVVVLVVVCVVPVVSVDDDPDDVVCVVVVD

Nearest PDB structures (foldseek):
  2rld-assembly1_E  TM=4.864E-01  e=8.862E+00  Bacteroides thetaiotaomicron VPI-5482
  6ixg-assembly2_B  TM=2.000E-01  e=8.046E+00  Homo sapiens

Secondary structure (DSSP, 8-state):
--HHHHHHHHHHHHHHGGGTTHHHHHHHHHHHHHHHHTS-HHHHHHHHHHHHHHHHHHHHHHHHH--SSS--HHHHHHHHHHHHHHHHHHHHHHH---HHHHHHHHHHHHHHHHHHHHHHHHHHHHT---HHHHHHHHHHHHHHHHHHHHHHHHTTSS-GGGHHHHHHHHHHHHHHHH-TTTTSPPPP-HHHHHH--

Mean predicted aligned error: 9.73 Å

pLDDT: mean 78.39, std 12.63, range [47.25, 92.75]